Protein AF-A0A7Y5IZ06-F1 (afdb_monomer_lite)

Structure (mmCIF, N/CA/C/O backbone):
data_AF-A0A7Y5IZ06-F1
#
_entry.id   AF-A0A7Y5IZ06-F1
#
loop_
_atom_site.group_PDB
_atom_site.id
_atom_site.type_symbol
_atom_site.label_atom_id
_atom_site.label_alt_id
_atom_site.label_comp_id
_atom_site.label_asym_id
_atom_site.label_entity_id
_atom_site.label_seq_id
_atom_site.pdbx_PDB_ins_code
_atom_site.Cartn_x
_atom_site.Cartn_y
_atom_site.Cartn_z
_atom_site.occupancy
_atom_site.B_iso_or_equiv
_atom_site.auth_seq_id
_atom_site.auth_comp_id
_atom_site.auth_asym_id
_atom_site.auth_atom_id
_atom_site.pdbx_PDB_model_num
ATOM 1 N N . VAL A 1 1 ? 5.228 -13.153 7.256 1.00 75.62 1 VAL A N 1
ATOM 2 C CA . VAL A 1 1 ? 4.780 -11.773 7.585 1.00 75.62 1 VAL A CA 1
ATOM 3 C C . VAL A 1 1 ? 3.578 -11.350 6.745 1.00 75.62 1 VAL A C 1
ATOM 5 O O . VAL A 1 1 ? 2.551 -11.045 7.334 1.00 75.62 1 VAL A O 1
ATOM 8 N N . PHE A 1 2 ? 3.650 -11.415 5.409 1.00 82.62 2 PHE A N 1
ATOM 9 C CA . PHE A 1 2 ? 2.557 -11.025 4.501 1.00 82.62 2 PHE A CA 1
ATOM 10 C C . PHE A 1 2 ? 1.191 -11.659 4.829 1.00 82.62 2 PHE A C 1
ATOM 12 O O . PHE A 1 2 ? 0.254 -10.943 5.168 1.00 82.62 2 PHE A O 1
ATOM 19 N N . ALA A 1 3 ? 1.093 -12.996 4.822 1.00 85.12 3 ALA A N 1
ATOM 20 C CA . ALA A 1 3 ? -0.160 -13.710 5.103 1.00 85.12 3 ALA A CA 1
ATOM 21 C C . ALA A 1 3 ? -0.737 -13.369 6.490 1.00 85.12 3 ALA A C 1
ATOM 23 O O . ALA A 1 3 ? -1.940 -13.183 6.654 1.00 85.12 3 ALA A O 1
ATOM 24 N N . TRP A 1 4 ? 0.133 -13.217 7.490 1.00 86.75 4 TRP A N 1
ATOM 25 C CA . TRP A 1 4 ? -0.274 -12.810 8.834 1.00 86.75 4 TRP A CA 1
ATOM 26 C C . TRP A 1 4 ? -0.818 -11.374 8.862 1.00 86.75 4 TRP A C 1
ATOM 28 O O . TRP A 1 4 ? -1.851 -11.125 9.480 1.00 86.75 4 TRP A O 1
ATOM 38 N N . GLY A 1 5 ? -0.170 -10.437 8.164 1.00 83.94 5 GLY A N 1
ATOM 39 C CA . GLY A 1 5 ? -0.655 -9.063 8.029 1.00 83.94 5 GLY A CA 1
ATOM 40 C C . GLY A 1 5 ? -2.008 -9.009 7.316 1.00 83.94 5 GLY A C 1
ATOM 41 O O . GLY A 1 5 ? -2.942 -8.382 7.813 1.00 83.94 5 GLY A O 1
ATOM 42 N N . LEU A 1 6 ? -2.156 -9.755 6.218 1.00 87.75 6 LEU A N 1
ATOM 43 C CA . LEU A 1 6 ? -3.417 -9.871 5.486 1.00 87.75 6 LEU A CA 1
ATOM 44 C C . LEU A 1 6 ? -4.534 -10.445 6.373 1.00 87.75 6 LEU A C 1
ATOM 46 O O . LEU A 1 6 ? -5.637 -9.905 6.389 1.00 87.75 6 LEU A O 1
ATOM 50 N N . PHE A 1 7 ? -4.230 -11.459 7.192 1.00 91.94 7 PHE A N 1
ATOM 51 C CA . PHE A 1 7 ? -5.175 -12.043 8.155 1.00 91.94 7 PHE A CA 1
ATOM 52 C C . PHE A 1 7 ? -5.665 -11.035 9.200 1.00 91.94 7 PHE A C 1
ATOM 54 O O . PHE A 1 7 ? -6.816 -11.070 9.638 1.00 91.94 7 PHE A O 1
ATOM 61 N N . ARG A 1 8 ? -4.782 -10.127 9.629 1.00 92.62 8 ARG A N 1
ATOM 62 C CA . ARG A 1 8 ? -5.118 -9.053 10.575 1.00 92.62 8 ARG A CA 1
ATOM 63 C C . ARG A 1 8 ? -5.987 -7.974 9.933 1.00 92.62 8 ARG A C 1
ATOM 65 O O . ARG A 1 8 ? -6.846 -7.407 10.613 1.00 92.62 8 ARG A O 1
ATOM 72 N N . ILE A 1 9 ? -5.819 -7.735 8.636 1.00 92.38 9 ILE A N 1
ATOM 73 C CA . ILE A 1 9 ? -6.684 -6.840 7.864 1.00 92.38 9 ILE A CA 1
ATOM 74 C C . ILE A 1 9 ? -8.071 -7.465 7.681 1.00 92.38 9 ILE A C 1
ATOM 76 O O . ILE A 1 9 ? -9.071 -6.836 8.032 1.00 92.38 9 ILE A O 1
ATOM 80 N N . THR A 1 10 ? -8.143 -8.708 7.200 1.00 92.44 10 THR A N 1
ATOM 81 C CA . THR A 1 10 ? -9.402 -9.378 6.855 1.00 92.44 10 THR A CA 1
ATOM 82 C C . THR A 1 10 ? -9.349 -10.889 7.067 1.00 92.44 10 THR A C 1
ATOM 84 O O . THR A 1 10 ? -8.348 -11.551 6.789 1.00 92.44 10 THR A O 1
ATOM 87 N N . ARG A 1 11 ? -10.480 -11.444 7.516 1.00 92.81 11 ARG A N 1
ATOM 88 C CA . ARG A 1 11 ? -10.719 -12.895 7.602 1.00 92.81 11 ARG A CA 1
ATOM 89 C C . ARG A 1 11 ? -11.588 -13.429 6.463 1.00 92.81 11 ARG A C 1
ATOM 91 O O . ARG A 1 11 ? -11.867 -14.620 6.432 1.00 92.81 11 ARG A O 1
ATOM 98 N N . SER A 1 12 ? -12.045 -12.563 5.557 1.00 93.38 12 SER A N 1
ATOM 99 C CA . SER A 1 12 ? -12.940 -12.977 4.478 1.00 93.38 12 SER A CA 1
ATOM 100 C C . SER A 1 12 ? -12.184 -13.830 3.451 1.00 93.38 12 SER A C 1
ATOM 102 O O . SER A 1 12 ? -11.238 -13.319 2.841 1.00 93.38 12 SER A O 1
ATOM 104 N N . PRO A 1 13 ? -12.603 -15.087 3.203 1.00 91.50 13 PRO A N 1
ATOM 105 C CA . PRO A 1 13 ? -11.953 -15.952 2.221 1.00 91.50 13 PRO A CA 1
ATOM 106 C C . PRO A 1 13 ? -12.032 -15.372 0.805 1.00 91.50 13 PRO A C 1
ATOM 108 O O . PRO A 1 13 ? -11.147 -15.624 -0.004 1.00 91.50 13 PRO A O 1
ATOM 111 N N . TRP A 1 14 ? -13.034 -14.534 0.519 1.00 90.12 14 TRP A N 1
ATOM 112 C CA . TRP A 1 14 ? -13.147 -13.832 -0.757 1.00 90.12 14 TRP A CA 1
ATOM 113 C C . TRP A 1 14 ? -11.998 -12.851 -0.97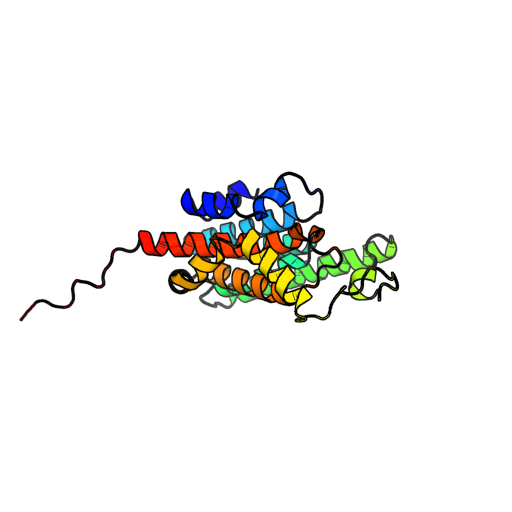9 1.00 90.12 14 TRP A C 1
ATOM 115 O O . TRP A 1 14 ? -11.351 -12.877 -2.021 1.00 90.12 14 TRP A O 1
ATOM 125 N N . VAL A 1 15 ? -11.703 -12.010 0.017 1.00 91.31 15 VAL A N 1
ATOM 126 C CA . VAL A 1 15 ? -10.613 -11.027 -0.100 1.00 91.31 15 VAL A CA 1
ATOM 127 C C . VAL A 1 15 ? -9.272 -11.736 -0.221 1.00 91.31 15 VAL A C 1
ATOM 129 O O . VAL A 1 15 ? -8.424 -11.327 -1.006 1.00 91.31 15 VAL A O 1
ATOM 132 N N . TRP A 1 16 ? -9.107 -12.841 0.505 1.00 90.56 16 TRP A N 1
ATOM 133 C CA . TRP A 1 16 ? -7.954 -13.716 0.340 1.00 90.56 16 TRP A CA 1
ATOM 134 C C . TRP A 1 16 ? -7.864 -14.283 -1.072 1.00 90.56 16 TRP A C 1
ATOM 136 O O . TRP A 1 16 ? -6.807 -14.169 -1.676 1.00 90.56 16 TRP A O 1
ATOM 146 N N . GLY A 1 17 ? -8.952 -14.821 -1.623 1.00 88.81 17 GLY A N 1
ATOM 147 C CA . GLY A 1 17 ? -9.000 -15.312 -2.999 1.00 88.81 17 GLY A CA 1
ATOM 148 C C . GLY A 1 17 ? -8.595 -14.238 -4.008 1.00 88.81 17 GLY A C 1
ATOM 149 O O . GLY A 1 17 ? -7.696 -14.465 -4.806 1.00 88.81 17 GLY A O 1
ATOM 150 N N . VAL A 1 18 ? -9.173 -13.039 -3.919 1.00 88.94 18 VAL A N 1
ATOM 151 C CA . VAL A 1 18 ? -8.853 -11.911 -4.812 1.00 88.94 18 VAL A CA 1
ATOM 152 C C . VAL A 1 18 ? -7.380 -11.488 -4.696 1.00 88.94 18 VAL A C 1
ATOM 154 O O . VAL A 1 18 ? -6.721 -11.268 -5.709 1.00 88.94 18 VAL A O 1
ATOM 157 N N . CYS A 1 19 ? -6.821 -11.443 -3.483 1.00 86.12 19 CYS A N 1
ATOM 158 C CA . CYS A 1 19 ? -5.404 -11.134 -3.274 1.00 86.12 19 CYS A CA 1
ATOM 159 C C . CYS A 1 19 ? -4.464 -12.263 -3.731 1.00 86.12 19 CYS A C 1
ATOM 161 O O . CYS A 1 19 ? -3.416 -11.971 -4.298 1.00 86.12 19 CYS A O 1
ATOM 163 N N . LEU A 1 20 ? -4.811 -13.533 -3.503 1.00 81.69 20 LEU A N 1
ATOM 164 C CA . LEU A 1 20 ? -4.014 -14.701 -3.906 1.00 81.69 20 LEU A CA 1
ATOM 165 C C . LEU A 1 20 ? -4.020 -14.914 -5.422 1.00 81.69 20 LEU A C 1
ATOM 167 O O . LEU A 1 20 ? -3.007 -15.323 -5.981 1.00 81.69 20 LEU A O 1
ATOM 171 N N . LEU A 1 21 ? -5.147 -14.626 -6.079 1.00 79.25 21 LEU A N 1
ATOM 172 C CA . LEU A 1 21 ? -5.268 -14.654 -7.536 1.00 79.25 21 LEU A CA 1
ATOM 173 C C . LEU A 1 21 ? -4.569 -13.464 -8.194 1.00 79.25 21 LEU A C 1
ATOM 175 O O . LEU A 1 21 ? -4.233 -13.526 -9.376 1.00 79.25 21 LEU A O 1
ATOM 179 N N . SER A 1 22 ? -4.313 -12.390 -7.443 1.00 75.50 22 SER A N 1
ATOM 180 C CA . SER A 1 22 ? -3.427 -11.339 -7.921 1.00 75.50 22 SER A CA 1
ATOM 181 C C . SER A 1 22 ? -2.003 -11.885 -8.023 1.00 75.50 22 SER A C 1
ATOM 183 O O . SER A 1 22 ? -1.485 -12.534 -7.110 1.00 75.50 22 SER A O 1
ATOM 185 N N . LYS A 1 23 ? -1.309 -11.556 -9.113 1.00 73.62 23 LYS A N 1
ATOM 186 C CA . LYS A 1 23 ? 0.110 -11.910 -9.281 1.00 73.62 23 LYS A CA 1
ATOM 187 C C . LYS A 1 23 ? 1.020 -11.293 -8.216 1.00 73.62 23 LYS A C 1
ATOM 189 O O . LYS A 1 23 ? 2.178 -11.681 -8.119 1.00 73.62 23 LYS A O 1
ATOM 194 N N . GLY A 1 24 ? 0.479 -10.417 -7.362 1.00 68.81 24 GLY A N 1
ATOM 195 C CA . GLY A 1 24 ? 1.122 -9.922 -6.150 1.00 68.81 24 GLY A CA 1
ATOM 196 C C . GLY A 1 24 ? 1.684 -11.017 -5.247 1.00 68.81 24 GLY A C 1
ATOM 197 O O . GLY A 1 24 ? 2.713 -10.816 -4.611 1.00 68.81 24 GLY A O 1
ATOM 198 N N . VAL A 1 25 ? 1.065 -12.200 -5.227 1.00 70.69 25 VAL A N 1
ATOM 199 C CA . VAL A 1 25 ? 1.553 -13.319 -4.410 1.00 70.69 25 VAL A CA 1
ATOM 200 C C . VAL A 1 25 ? 2.712 -14.072 -5.062 1.00 70.69 25 VAL A C 1
ATOM 202 O O . VAL A 1 25 ? 3.529 -14.657 -4.354 1.00 70.69 25 VAL A O 1
ATOM 205 N N . LEU A 1 26 ? 2.866 -13.986 -6.387 1.00 71.81 26 LEU A N 1
ATOM 206 C CA . LEU A 1 26 ? 3.986 -14.606 -7.103 1.00 71.81 26 LEU A CA 1
ATOM 207 C C . LEU A 1 26 ? 5.335 -13.968 -6.743 1.00 71.81 26 LEU A C 1
ATOM 209 O O . LEU A 1 26 ? 6.355 -14.656 -6.787 1.00 71.81 26 LEU A O 1
ATOM 213 N N . VAL A 1 27 ? 5.334 -12.710 -6.282 1.00 70.50 27 VAL A N 1
ATOM 214 C CA . VAL A 1 27 ? 6.519 -12.032 -5.720 1.00 70.50 27 VAL A CA 1
ATOM 215 C C . VAL A 1 27 ? 7.112 -12.819 -4.540 1.00 70.50 27 VAL A C 1
ATOM 217 O O . VAL A 1 27 ? 8.307 -12.747 -4.286 1.00 70.50 27 VAL A O 1
ATOM 220 N N . PHE A 1 28 ? 6.313 -13.639 -3.844 1.00 70.69 28 PHE A N 1
ATOM 221 C CA . PHE A 1 28 ? 6.780 -14.473 -2.731 1.00 70.69 28 PHE A CA 1
ATOM 222 C C . PHE A 1 28 ? 7.224 -15.890 -3.134 1.00 70.69 28 PHE A C 1
ATOM 224 O O . PHE A 1 28 ? 7.680 -16.631 -2.266 1.00 70.69 28 PHE A O 1
ATOM 231 N N . VAL A 1 29 ? 7.069 -16.297 -4.402 1.00 69.00 29 VAL A N 1
ATOM 232 C CA . VAL A 1 29 ? 7.241 -17.702 -4.835 1.00 69.00 29 VAL A CA 1
ATOM 233 C C . VAL A 1 29 ? 8.428 -17.911 -5.784 1.00 69.00 29 VAL A C 1
ATOM 235 O O . VAL A 1 29 ? 8.866 -19.047 -5.945 1.00 69.00 29 VAL A O 1
ATOM 238 N N . GLY A 1 30 ? 9.011 -16.869 -6.385 1.00 52.81 30 GLY A N 1
ATOM 239 C CA . GLY A 1 30 ? 10.080 -17.114 -7.367 1.00 52.81 30 GLY A CA 1
ATOM 240 C C . GLY A 1 30 ? 10.881 -15.925 -7.886 1.00 52.81 30 GLY A C 1
ATOM 241 O O . GLY A 1 30 ? 11.656 -16.108 -8.820 1.00 52.81 30 GLY A O 1
ATOM 242 N N . HIS A 1 31 ? 10.738 -14.729 -7.315 1.00 55.09 31 HIS A N 1
ATOM 243 C CA . HIS A 1 31 ? 11.628 -13.607 -7.618 1.00 55.09 31 HIS A CA 1
ATOM 244 C C . HIS A 1 31 ? 12.369 -13.192 -6.350 1.00 55.09 31 HIS A C 1
ATOM 246 O O . HIS A 1 31 ? 11.767 -12.740 -5.382 1.00 55.09 31 HIS A O 1
ATOM 252 N N . VAL A 1 32 ? 13.690 -13.388 -6.357 1.00 51.12 32 VAL A N 1
ATOM 253 C CA . VAL A 1 32 ? 14.623 -12.998 -5.283 1.00 51.12 32 VAL A CA 1
ATOM 254 C C . VAL A 1 32 ? 15.022 -11.527 -5.458 1.00 51.12 32 VAL A C 1
ATOM 256 O O . VAL A 1 32 ? 16.147 -11.131 -5.177 1.00 51.12 32 VAL A O 1
ATOM 259 N N . GLU A 1 33 ? 14.109 -10.697 -5.957 1.00 55.88 33 GLU A N 1
ATOM 260 C CA . GLU A 1 33 ? 14.278 -9.254 -5.883 1.00 55.88 33 GLU A CA 1
ATOM 261 C C . GLU A 1 33 ? 13.724 -8.774 -4.542 1.00 55.88 33 GLU A C 1
ATOM 263 O O . GLU A 1 33 ? 12.792 -9.350 -3.975 1.00 55.88 33 GLU A O 1
ATOM 268 N N . ASN A 1 34 ? 14.343 -7.737 -3.987 1.00 64.75 34 ASN A N 1
ATOM 269 C CA . ASN A 1 34 ? 14.190 -7.272 -2.605 1.00 64.75 34 ASN A CA 1
ATOM 270 C C . ASN A 1 34 ? 12.778 -6.735 -2.255 1.00 64.75 34 ASN A C 1
ATOM 272 O O . ASN A 1 34 ? 12.602 -6.051 -1.250 1.00 64.75 34 ASN A O 1
ATOM 276 N N . TYR A 1 35 ? 11.762 -7.034 -3.066 1.00 73.44 35 TYR A N 1
ATOM 277 C CA . TYR A 1 35 ? 10.405 -6.505 -2.997 1.00 73.44 35 TYR A CA 1
ATOM 278 C C . TYR A 1 35 ? 9.480 -7.268 -2.050 1.00 73.44 35 TYR A C 1
ATOM 280 O O . TYR A 1 35 ? 8.569 -6.668 -1.483 1.00 73.44 35 TYR A O 1
ATOM 288 N N . ALA A 1 36 ? 9.718 -8.555 -1.783 1.00 81.31 36 ALA A N 1
ATOM 289 C CA . ALA A 1 36 ? 8.859 -9.324 -0.876 1.00 81.31 36 ALA A CA 1
ATOM 290 C C . ALA A 1 36 ? 8.725 -8.658 0.515 1.00 81.31 36 ALA A C 1
ATOM 292 O O . ALA A 1 36 ? 7.637 -8.622 1.104 1.00 81.31 36 ALA A O 1
ATOM 293 N N . TRP A 1 37 ? 9.815 -8.074 1.026 1.00 83.88 37 TRP A N 1
ATOM 294 C CA . TRP A 1 37 ? 9.836 -7.373 2.312 1.00 83.88 37 TRP A CA 1
ATOM 295 C C . TRP A 1 37 ? 9.008 -6.077 2.303 1.00 83.88 37 TRP A C 1
ATOM 297 O O . TRP A 1 37 ? 8.093 -5.986 3.125 1.00 83.88 37 TRP A O 1
ATOM 307 N N . PRO A 1 38 ? 9.220 -5.117 1.377 1.00 87.69 38 PRO A N 1
ATOM 308 C CA . PRO A 1 38 ? 8.364 -3.941 1.210 1.00 87.69 38 PRO A CA 1
ATOM 309 C C . PRO A 1 38 ? 6.868 -4.251 1.180 1.00 87.69 38 PRO A C 1
ATOM 311 O O . PRO A 1 38 ? 6.082 -3.566 1.837 1.00 87.69 38 PRO A O 1
ATOM 314 N N . TYR A 1 39 ? 6.460 -5.305 0.472 1.00 88.62 39 TYR A N 1
ATOM 315 C CA . TYR A 1 39 ? 5.053 -5.697 0.351 1.00 88.62 39 TYR A CA 1
ATOM 316 C C . TYR A 1 39 ? 4.513 -6.199 1.689 1.00 88.62 39 TYR A C 1
ATOM 318 O O . TYR A 1 39 ? 3.481 -5.731 2.178 1.00 88.62 39 TYR A O 1
ATOM 326 N N . ALA A 1 40 ? 5.234 -7.128 2.321 1.00 89.56 40 ALA A N 1
ATOM 327 C CA . ALA A 1 40 ? 4.847 -7.686 3.608 1.00 89.56 40 ALA A CA 1
ATOM 328 C C . ALA A 1 40 ? 4.769 -6.616 4.706 1.00 89.56 40 ALA A C 1
ATOM 330 O O . ALA A 1 40 ? 3.819 -6.612 5.493 1.00 89.56 40 ALA A O 1
ATOM 331 N N . LEU A 1 41 ? 5.747 -5.710 4.751 1.00 92.81 41 LEU A N 1
ATOM 332 C CA . LEU A 1 41 ? 5.798 -4.645 5.741 1.00 92.81 41 LEU A CA 1
ATOM 333 C C . LEU A 1 41 ? 4.717 -3.585 5.502 1.00 92.81 41 LEU A C 1
ATOM 335 O O . LEU A 1 41 ? 4.093 -3.138 6.458 1.00 92.81 41 LEU A O 1
ATOM 339 N N . SER A 1 42 ? 4.402 -3.254 4.248 1.00 94.00 42 SER A N 1
ATOM 340 C CA . SER A 1 42 ? 3.332 -2.298 3.931 1.00 94.00 42 SER A CA 1
ATOM 341 C C . SER A 1 42 ? 1.952 -2.799 4.351 1.00 94.00 42 SER A C 1
ATOM 343 O O . SER A 1 42 ? 1.164 -2.057 4.937 1.00 94.00 42 SER A O 1
ATOM 345 N N . ILE A 1 43 ? 1.670 -4.086 4.132 1.00 94.38 43 ILE A N 1
ATOM 346 C CA . ILE A 1 43 ? 0.457 -4.725 4.659 1.00 94.38 43 ILE A CA 1
ATOM 347 C C . ILE A 1 43 ? 0.457 -4.724 6.188 1.00 94.38 43 ILE A C 1
ATOM 349 O O . ILE A 1 43 ? -0.583 -4.503 6.811 1.00 94.38 43 ILE A O 1
ATOM 353 N N . TRP A 1 44 ? 1.618 -4.916 6.816 1.00 95.44 44 TRP A N 1
ATOM 354 C CA . TRP A 1 44 ? 1.730 -4.832 8.266 1.00 95.44 44 TRP A CA 1
ATOM 355 C C . TRP A 1 44 ? 1.487 -3.403 8.785 1.00 95.44 44 TRP A C 1
ATOM 357 O O . TRP A 1 44 ? 0.775 -3.252 9.777 1.00 95.44 44 TRP A O 1
ATOM 367 N N . CYS A 1 45 ? 1.938 -2.354 8.092 1.00 96.56 45 CYS A N 1
ATOM 368 C CA . CYS A 1 45 ? 1.596 -0.968 8.427 1.00 96.56 45 CYS A CA 1
ATOM 369 C C . CYS A 1 45 ? 0.077 -0.761 8.483 1.00 96.56 45 CYS A C 1
ATOM 371 O O . CYS A 1 45 ? -0.427 -0.222 9.466 1.00 96.56 45 CYS A O 1
ATOM 373 N N . PHE A 1 46 ? -0.673 -1.257 7.493 1.00 97.00 46 PHE A N 1
ATOM 374 C CA . PHE A 1 46 ? -2.139 -1.168 7.495 1.00 97.00 46 PHE A CA 1
ATOM 375 C C . PHE A 1 46 ? -2.801 -2.024 8.579 1.00 97.00 46 PHE A C 1
ATOM 377 O O . PHE A 1 46 ? -3.753 -1.575 9.218 1.00 97.00 46 PHE A O 1
ATOM 384 N N . ALA A 1 47 ? -2.289 -3.229 8.837 1.00 96.81 47 ALA A N 1
ATOM 385 C CA . ALA A 1 47 ? -2.772 -4.070 9.931 1.00 96.81 47 ALA A CA 1
ATOM 386 C C . ALA A 1 47 ? -2.569 -3.403 11.303 1.00 96.81 47 ALA A C 1
ATOM 388 O O . ALA A 1 47 ? -3.439 -3.481 12.172 1.00 96.81 47 ALA A O 1
ATOM 389 N N . LEU A 1 48 ? -1.427 -2.739 11.496 1.00 96.38 48 LEU A N 1
ATOM 390 C CA . LEU A 1 48 ? -1.106 -2.021 12.722 1.00 96.38 48 LEU A CA 1
ATOM 391 C C . LEU A 1 48 ? -1.918 -0.730 12.841 1.00 96.38 48 LEU A C 1
ATOM 393 O O . LEU A 1 48 ? -2.424 -0.454 13.922 1.00 96.38 48 LEU A O 1
ATOM 397 N N . LEU A 1 49 ? -2.118 0.001 11.739 1.00 96.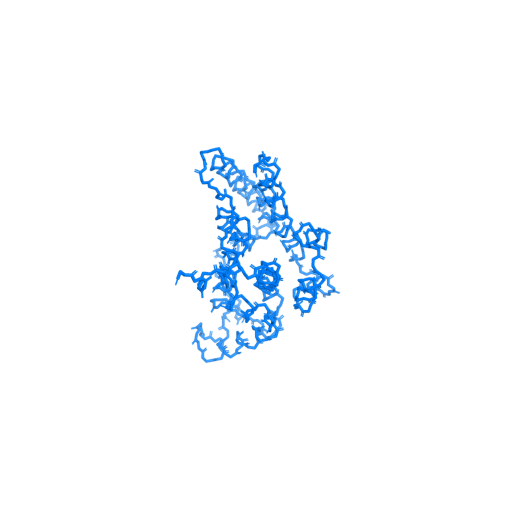06 49 LEU A N 1
ATOM 398 C CA . LEU A 1 49 ? -2.993 1.173 11.685 1.00 96.06 49 LEU A CA 1
ATOM 399 C C . LEU A 1 49 ? -4.418 0.807 12.094 1.00 96.06 49 LEU A C 1
ATOM 401 O O . LEU A 1 49 ? -4.969 1.430 12.997 1.00 96.06 49 LEU A O 1
ATOM 405 N N . LYS A 1 50 ? -4.987 -0.239 11.483 1.00 96.06 50 LYS A N 1
ATOM 406 C CA . LYS A 1 50 ? -6.300 -0.778 11.851 1.00 96.06 50 LYS A CA 1
ATOM 407 C C . LYS A 1 50 ? -6.373 -1.047 13.351 1.00 96.06 50 LYS A C 1
ATOM 409 O O . LYS A 1 50 ? -7.236 -0.499 14.027 1.00 96.06 50 LYS A O 1
ATOM 414 N N . LYS A 1 51 ? -5.433 -1.843 13.868 1.00 95.50 51 LYS A N 1
ATOM 415 C CA . LYS A 1 51 ? -5.401 -2.226 15.281 1.00 95.50 51 LYS A CA 1
ATOM 416 C C . LYS A 1 51 ? -5.291 -1.010 16.202 1.00 95.50 51 LYS A C 1
ATOM 418 O O . LYS A 1 51 ? -5.997 -0.935 17.199 1.00 95.50 51 LYS A O 1
ATOM 423 N N . SER A 1 52 ? -4.407 -0.065 15.889 1.00 95.00 52 SER A N 1
ATOM 424 C CA . SER A 1 52 ? -4.222 1.126 16.714 1.00 95.00 52 SER A CA 1
ATOM 425 C C . SER A 1 52 ? -5.459 2.016 16.728 1.00 95.00 52 SER A C 1
ATOM 427 O O . SER A 1 52 ? -5.791 2.542 17.784 1.00 95.00 52 SER A O 1
ATOM 429 N N . LEU A 1 53 ? -6.162 2.154 15.602 1.00 93.12 53 LEU A N 1
ATOM 430 C CA . LEU A 1 53 ? -7.403 2.925 15.542 1.00 93.12 53 LEU A CA 1
ATOM 431 C C . LEU A 1 53 ? -8.556 2.227 16.275 1.00 93.12 53 LEU A C 1
ATOM 433 O O . LEU A 1 53 ? -9.269 2.884 17.025 1.00 93.12 53 LEU A O 1
ATOM 437 N N . GLU A 1 54 ? -8.716 0.911 16.104 1.00 93.25 54 GLU A N 1
ATOM 438 C CA . GLU A 1 54 ? -9.763 0.122 16.775 1.00 93.25 54 GLU A CA 1
ATOM 439 C C . GLU A 1 54 ? -9.566 0.072 18.299 1.00 93.25 54 GLU A C 1
ATOM 441 O O . GLU A 1 54 ? -10.534 0.088 19.053 1.00 93.25 54 GLU A O 1
ATOM 446 N N . GLU A 1 55 ? -8.314 0.039 18.762 1.00 94.38 55 GLU A N 1
ATOM 447 C CA . GLU A 1 55 ? -7.973 -0.088 20.183 1.00 94.38 55 GLU A 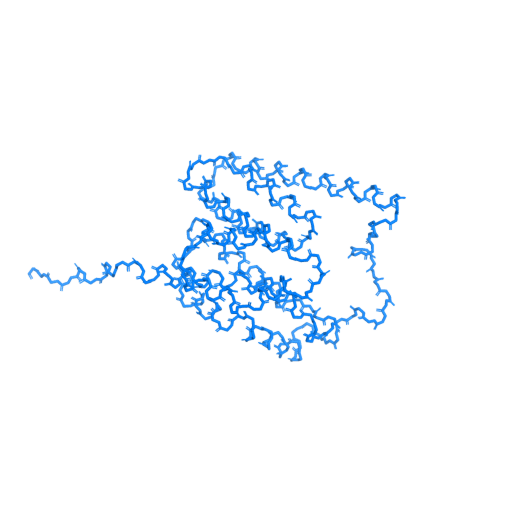CA 1
ATOM 448 C C . GLU A 1 55 ? -7.564 1.246 20.840 1.00 94.38 55 GLU A C 1
ATOM 450 O O . GLU A 1 55 ? -7.141 1.256 21.996 1.00 94.38 55 GLU A O 1
ATOM 455 N N . GLY A 1 56 ? -7.628 2.371 20.118 1.00 91.00 56 GLY A N 1
ATOM 456 C CA . GLY A 1 56 ? -7.231 3.689 20.631 1.00 91.00 56 GLY A CA 1
ATOM 457 C C . GLY A 1 56 ? -5.755 3.792 21.052 1.00 91.00 56 GLY A C 1
ATOM 458 O O . GLY A 1 56 ? -5.417 4.546 21.966 1.00 91.00 56 GLY A O 1
ATOM 459 N N . ARG A 1 57 ? -4.861 3.021 20.422 1.00 91.50 57 ARG A N 1
ATOM 460 C CA . ARG A 1 57 ? -3.419 3.006 20.728 1.00 91.50 57 ARG A CA 1
ATOM 461 C C . ARG A 1 57 ? -2.664 4.125 19.997 1.00 91.50 57 ARG A C 1
ATOM 463 O O . ARG A 1 57 ? -3.131 4.617 18.970 1.00 91.50 57 ARG A O 1
ATOM 470 N N . PRO A 1 58 ? -1.451 4.488 20.463 1.00 91.50 58 PRO A N 1
ATOM 471 C CA . PRO A 1 58 ? -0.569 5.397 19.733 1.00 91.50 58 PRO A CA 1
ATOM 472 C C . PRO A 1 58 ? -0.284 4.922 18.300 1.00 91.50 58 PRO A C 1
ATOM 474 O O . PRO A 1 58 ? -0.207 3.715 18.038 1.00 91.50 58 PRO A O 1
ATOM 477 N N . LEU A 1 59 ? -0.084 5.875 17.385 1.00 94.00 59 LEU A N 1
ATOM 478 C CA . LEU A 1 59 ? 0.238 5.599 15.982 1.00 94.00 59 LEU A CA 1
ATOM 479 C C . LEU A 1 59 ? 1.747 5.570 15.725 1.00 94.00 59 LEU A C 1
ATOM 481 O O . LEU A 1 59 ? 2.163 5.064 14.688 1.00 94.00 59 LEU A O 1
ATOM 485 N N . LEU A 1 60 ? 2.572 6.007 16.681 1.00 92.88 60 LEU A N 1
ATOM 486 C CA . LEU A 1 60 ? 4.033 5.930 16.603 1.00 92.88 60 LEU A CA 1
ATOM 487 C C . LEU A 1 60 ? 4.562 4.574 16.081 1.00 92.88 60 LEU A C 1
ATOM 489 O O . LEU A 1 60 ? 5.395 4.599 15.179 1.00 92.88 60 LEU A O 1
ATOM 493 N N . PRO A 1 61 ? 4.071 3.396 16.526 1.00 94.69 61 PRO A N 1
ATOM 494 C CA . PRO A 1 61 ? 4.513 2.117 15.963 1.00 94.69 61 PRO A CA 1
ATOM 495 C C . PRO A 1 61 ? 4.214 1.947 14.464 1.00 94.69 61 PRO A C 1
ATOM 497 O O . PRO A 1 61 ? 5.004 1.327 13.758 1.00 94.69 61 PRO A O 1
ATOM 500 N N . VAL A 1 62 ? 3.102 2.505 13.968 1.00 95.25 62 VAL A N 1
ATOM 501 C CA . VAL A 1 62 ? 2.749 2.511 12.535 1.00 95.25 62 VAL A CA 1
ATOM 502 C C . VAL A 1 62 ? 3.774 3.327 11.759 1.00 95.25 62 VAL A C 1
ATOM 504 O O . VAL A 1 62 ? 4.293 2.861 10.749 1.00 95.25 62 VAL A O 1
ATOM 507 N N . TRP A 1 63 ? 4.099 4.521 12.256 1.00 95.19 63 TRP A N 1
ATOM 508 C CA . TRP A 1 63 ? 5.026 5.430 11.590 1.00 95.19 63 TRP A CA 1
ATOM 509 C C . TRP A 1 63 ? 6.464 4.918 11.609 1.00 95.19 63 TRP A C 1
ATOM 511 O O . TRP A 1 63 ? 7.142 4.976 10.588 1.00 95.19 63 TRP A O 1
ATOM 521 N N . LEU A 1 64 ? 6.915 4.354 12.733 1.00 93.19 64 LEU A N 1
ATOM 522 C CA . LEU A 1 64 ? 8.233 3.725 12.828 1.00 93.19 64 LEU A CA 1
ATOM 523 C C . LEU A 1 64 ? 8.346 2.531 11.879 1.00 93.19 64 LEU A C 1
ATOM 525 O O . LEU A 1 64 ? 9.354 2.400 11.190 1.00 93.19 64 LEU A O 1
ATOM 529 N N . LEU A 1 65 ? 7.308 1.690 11.793 1.00 94.62 65 LEU A N 1
ATOM 530 C CA . LEU A 1 65 ? 7.296 0.577 10.849 1.00 94.62 65 LEU A CA 1
ATOM 531 C C . LEU A 1 65 ? 7.321 1.077 9.400 1.00 94.62 65 LEU A C 1
ATOM 533 O O . LEU A 1 65 ? 8.101 0.557 8.610 1.00 94.62 65 LEU A O 1
ATOM 537 N N . ALA A 1 66 ? 6.533 2.098 9.051 1.00 94.06 66 ALA A N 1
ATOM 538 C CA . ALA A 1 66 ? 6.548 2.700 7.716 1.00 94.06 66 ALA A CA 1
ATOM 539 C C . ALA A 1 66 ? 7.921 3.301 7.368 1.00 94.06 66 ALA A C 1
ATOM 541 O O . ALA A 1 66 ? 8.412 3.113 6.254 1.00 94.06 66 ALA A O 1
ATOM 542 N N . GLY A 1 67 ? 8.569 3.950 8.337 1.00 90.44 67 GLY A N 1
ATOM 543 C CA . GLY A 1 67 ? 9.933 4.457 8.227 1.00 90.44 67 GLY A CA 1
ATOM 544 C C . GLY A 1 67 ? 10.947 3.356 7.953 1.00 90.44 67 GLY A C 1
ATOM 545 O O . GLY A 1 67 ? 11.600 3.363 6.914 1.00 90.44 67 GLY A O 1
ATOM 546 N N . VAL A 1 68 ? 10.998 2.340 8.819 1.00 89.62 68 VAL A N 1
ATOM 547 C CA . VAL A 1 68 ? 11.867 1.164 8.644 1.00 89.62 68 VAL A CA 1
ATOM 548 C C . VAL A 1 68 ? 11.617 0.486 7.298 1.00 89.62 68 VAL A C 1
ATOM 550 O O . VAL A 1 68 ? 12.559 0.139 6.599 1.00 89.62 68 VAL A O 1
ATOM 553 N N . SER A 1 69 ? 10.357 0.349 6.891 1.00 90.12 69 SER A N 1
ATOM 554 C CA . SER A 1 69 ? 9.982 -0.241 5.600 1.00 90.12 69 SER A CA 1
ATOM 555 C C . SER A 1 69 ? 10.502 0.571 4.413 1.00 90.12 69 SER A C 1
ATOM 557 O O . SER A 1 69 ? 10.942 -0.004 3.422 1.00 90.12 69 SER A O 1
ATOM 559 N N . THR A 1 70 ? 10.498 1.900 4.530 1.00 88.00 70 THR A N 1
ATOM 560 C CA . THR A 1 70 ? 11.033 2.814 3.511 1.00 88.00 70 THR A CA 1
ATOM 561 C C . THR A 1 70 ? 12.544 2.652 3.340 1.00 88.00 70 THR A C 1
ATOM 563 O O . THR A 1 70 ? 13.042 2.787 2.226 1.00 88.00 70 THR A O 1
ATOM 566 N N . LEU A 1 71 ? 13.264 2.273 4.402 1.00 83.69 71 LEU A N 1
ATOM 567 C CA . LEU A 1 71 ? 14.697 1.967 4.322 1.00 83.69 71 LEU A CA 1
ATOM 568 C C . LEU A 1 71 ? 14.994 0.696 3.510 1.00 83.69 71 LEU A C 1
ATOM 570 O O . LEU A 1 71 ? 16.081 0.583 2.953 1.00 83.69 71 LEU A O 1
ATOM 574 N N . PHE A 1 72 ? 14.049 -0.250 3.423 1.00 82.94 72 PHE A N 1
ATOM 575 C CA . PHE A 1 72 ? 14.200 -1.436 2.571 1.00 82.94 72 PHE A CA 1
ATOM 576 C C . PHE A 1 72 ? 13.944 -1.124 1.096 1.00 82.94 72 PHE A C 1
ATOM 578 O O . PHE A 1 72 ? 14.607 -1.698 0.235 1.00 82.94 72 PHE A O 1
ATOM 585 N N . HIS A 1 73 ? 12.976 -0.250 0.795 1.00 83.69 73 HIS A N 1
ATOM 586 C CA . HIS A 1 73 ? 12.698 0.166 -0.577 1.00 83.69 73 HIS A CA 1
ATOM 587 C C . HIS A 1 73 ? 11.923 1.497 -0.649 1.00 83.69 73 HIS A C 1
ATOM 589 O O . HIS A 1 73 ? 10.872 1.624 -0.009 1.00 83.69 73 HIS A O 1
ATOM 595 N N . PRO A 1 74 ? 12.338 2.462 -1.495 1.00 82.88 74 PRO A N 1
ATOM 596 C CA . PRO A 1 74 ? 11.693 3.774 -1.583 1.00 82.88 74 PRO A CA 1
ATOM 597 C C . PRO A 1 74 ? 10.249 3.728 -2.102 1.00 82.88 74 PRO A C 1
ATOM 599 O O . PRO A 1 74 ? 9.468 4.613 -1.763 1.00 82.88 74 PRO A O 1
ATOM 602 N N . MET A 1 75 ? 9.833 2.686 -2.840 1.00 84.38 75 MET A N 1
ATOM 603 C CA . MET A 1 75 ? 8.417 2.517 -3.239 1.00 84.38 75 MET A CA 1
ATOM 604 C C . MET A 1 75 ? 7.452 2.508 -2.047 1.00 84.38 75 MET A C 1
ATOM 606 O O . MET A 1 75 ? 6.282 2.855 -2.202 1.00 84.38 75 MET A O 1
ATOM 610 N N . VAL A 1 76 ? 7.917 2.159 -0.843 1.00 90.69 76 VAL A N 1
ATOM 611 C CA . VAL A 1 76 ? 7.079 2.220 0.359 1.00 90.69 76 VAL A CA 1
ATOM 612 C C . VAL A 1 76 ? 6.606 3.650 0.650 1.00 90.69 76 VAL A C 1
ATOM 614 O O . VAL A 1 76 ? 5.527 3.815 1.212 1.00 90.69 76 VAL A O 1
ATOM 617 N N . LEU A 1 77 ? 7.302 4.697 0.186 1.00 90.25 77 LEU A N 1
ATOM 618 C CA . LEU A 1 77 ? 6.829 6.088 0.281 1.00 90.25 77 LEU A CA 1
ATOM 619 C C . LEU A 1 77 ? 5.409 6.272 -0.274 1.00 90.25 77 LEU A C 1
ATOM 621 O O . LEU A 1 77 ? 4.645 7.092 0.228 1.00 90.25 77 LEU A O 1
ATOM 625 N N . MET A 1 78 ? 5.007 5.451 -1.242 1.00 93.75 78 MET A N 1
ATOM 626 C CA . MET A 1 78 ? 3.684 5.507 -1.858 1.00 93.75 78 MET A CA 1
ATOM 627 C C . MET A 1 78 ? 2.539 5.129 -0.909 1.00 93.75 78 MET A C 1
ATOM 629 O O . MET A 1 78 ? 1.391 5.497 -1.162 1.00 93.75 78 MET A O 1
ATOM 633 N N . ILE A 1 79 ? 2.812 4.421 0.196 1.00 95.75 79 ILE A N 1
ATOM 634 C CA . ILE A 1 79 ? 1.774 4.093 1.186 1.00 95.75 79 ILE A CA 1
ATOM 635 C C . ILE A 1 79 ? 1.554 5.227 2.188 1.00 95.75 79 ILE A C 1
ATOM 637 O O . ILE A 1 79 ? 0.486 5.296 2.794 1.00 95.75 79 ILE A O 1
ATOM 641 N N . TRP A 1 80 ? 2.531 6.123 2.367 1.00 95.00 80 TRP A N 1
ATOM 642 C CA . TRP A 1 80 ? 2.484 7.163 3.397 1.00 95.00 80 TRP A CA 1
ATOM 643 C C . TRP A 1 80 ? 1.257 8.067 3.280 1.00 95.00 80 TRP A C 1
ATOM 645 O O . TRP A 1 80 ? 0.572 8.232 4.292 1.00 95.00 80 TRP A O 1
ATOM 655 N N . PRO A 1 81 ? 0.889 8.601 2.097 1.00 94.56 81 PRO A N 1
ATOM 656 C CA . PRO A 1 81 ? -0.315 9.422 1.988 1.00 94.56 81 PRO A CA 1
ATOM 657 C C . PRO A 1 81 ? -1.587 8.655 2.369 1.00 94.56 81 PRO A C 1
ATOM 659 O O . PRO A 1 81 ? -2.500 9.230 2.960 1.00 94.56 81 PRO A O 1
ATOM 662 N N . GLY A 1 82 ? -1.629 7.346 2.102 1.00 96.31 82 GLY A N 1
ATOM 663 C CA . GLY A 1 82 ? -2.722 6.484 2.540 1.00 96.31 82 GLY A CA 1
ATOM 664 C C . GLY A 1 82 ? -2.746 6.279 4.050 1.00 96.31 82 GLY A C 1
ATOM 665 O O . GLY A 1 82 ? -3.801 6.420 4.663 1.00 96.31 82 GLY A O 1
ATOM 666 N N . LEU A 1 83 ? -1.600 6.041 4.691 1.00 95.75 83 LEU A N 1
ATOM 667 C CA . LEU A 1 83 ? -1.520 5.966 6.155 1.00 95.75 83 LEU A CA 1
ATOM 668 C C . LEU A 1 83 ? -1.968 7.284 6.810 1.00 95.75 83 LEU A C 1
ATOM 670 O O . LEU A 1 83 ? -2.766 7.270 7.747 1.00 95.75 83 LEU A O 1
ATOM 674 N N . PHE A 1 84 ? -1.526 8.424 6.271 1.00 93.81 84 PHE A N 1
ATOM 675 C CA . PHE A 1 84 ? -1.939 9.758 6.714 1.00 93.81 84 PHE A CA 1
ATOM 676 C C . PHE A 1 84 ? -3.438 10.009 6.555 1.00 93.81 84 PHE A C 1
ATOM 678 O O . PHE A 1 84 ? -4.089 10.565 7.445 1.00 93.81 84 PHE A O 1
ATOM 685 N N . TRP A 1 85 ? -4.004 9.598 5.423 1.00 93.81 85 TRP A N 1
ATOM 686 C CA . TRP A 1 85 ? -5.437 9.700 5.188 1.00 93.81 85 TRP A CA 1
ATOM 687 C C . TRP A 1 85 ? -6.228 8.793 6.135 1.00 93.81 85 TRP A C 1
ATOM 689 O O . TRP A 1 85 ? -7.233 9.215 6.707 1.00 93.81 85 TRP A O 1
ATOM 699 N N . GLY A 1 86 ? -5.754 7.563 6.334 1.00 92.88 86 GLY A N 1
ATOM 700 C CA . GLY A 1 86 ? -6.426 6.553 7.141 1.00 92.88 86 GLY A CA 1
ATOM 701 C C . GLY A 1 86 ? -6.417 6.832 8.643 1.00 92.88 86 GLY A C 1
ATOM 702 O O . GLY A 1 86 ? -7.317 6.379 9.343 1.00 92.88 86 GLY A O 1
ATOM 703 N N . ALA A 1 87 ? -5.455 7.619 9.128 1.00 90.88 87 ALA A N 1
ATOM 704 C CA . ALA A 1 87 ? -5.336 8.038 10.525 1.00 90.88 87 ALA A CA 1
ATOM 705 C C . ALA A 1 87 ? -6.323 9.151 10.952 1.00 90.88 87 ALA A C 1
ATOM 707 O O . ALA A 1 87 ? -6.230 9.661 12.067 1.00 90.88 87 ALA A O 1
ATOM 708 N N . ARG A 1 88 ? -7.260 9.564 10.085 1.00 84.12 88 ARG A N 1
ATOM 709 C CA . ARG A 1 88 ? -8.289 10.569 10.415 1.00 84.12 88 ARG A CA 1
ATOM 710 C C . ARG A 1 88 ? -9.211 10.102 11.557 1.00 84.12 88 ARG A C 1
ATOM 712 O O . ARG A 1 88 ? -9.591 8.933 11.558 1.00 84.12 88 ARG A O 1
ATOM 719 N N . PRO A 1 89 ? -9.642 11.004 12.468 1.00 78.62 89 PRO A N 1
ATOM 720 C CA . PRO A 1 89 ? -9.533 12.467 12.405 1.00 78.62 89 PRO A CA 1
ATOM 721 C C . PRO A 1 89 ? -8.179 13.042 12.843 1.00 78.62 89 PRO A C 1
ATOM 723 O O . PRO A 1 89 ? -7.455 12.498 13.673 1.00 78.62 89 PRO A O 1
ATOM 726 N N . TRP A 1 90 ? -7.853 14.202 12.275 1.00 75.62 90 TRP A N 1
ATOM 727 C CA . TRP A 1 90 ? -6.555 14.844 12.432 1.00 75.62 90 TRP A CA 1
ATOM 728 C C . TRP A 1 90 ? -6.397 15.546 13.800 1.00 75.62 90 TRP A C 1
ATOM 730 O O . TRP A 1 90 ? -6.831 16.677 13.967 1.00 75.62 90 TRP A O 1
ATOM 740 N N . ASN A 1 91 ? -5.747 14.911 14.785 1.00 81.12 91 ASN A N 1
ATOM 741 C CA . ASN A 1 91 ? -5.188 15.568 15.981 1.00 81.12 91 ASN A CA 1
ATOM 742 C C . ASN A 1 91 ? -3.677 15.931 15.896 1.00 81.12 91 ASN A C 1
ATOM 744 O O . ASN A 1 91 ? -2.920 15.385 15.098 1.00 81.12 91 ASN A O 1
ATOM 748 N N . ARG A 1 92 ? -3.213 16.851 16.759 1.00 81.62 92 ARG A N 1
ATOM 749 C CA . ARG A 1 92 ? -1.801 17.302 16.798 1.00 81.62 92 ARG A CA 1
ATOM 750 C C . ARG A 1 92 ? -0.806 16.189 17.149 1.00 81.62 92 ARG A C 1
ATOM 752 O O . ARG A 1 92 ? 0.341 16.235 16.713 1.00 81.62 92 ARG A O 1
ATOM 759 N N . ARG A 1 93 ? -1.238 15.200 17.936 1.00 85.69 93 ARG A N 1
ATOM 760 C CA . ARG A 1 93 ? -0.376 14.131 18.444 1.00 85.69 93 ARG A CA 1
ATOM 761 C C . ARG A 1 93 ? 0.116 13.235 17.312 1.00 85.69 93 ARG A C 1
ATOM 763 O O . ARG A 1 93 ? 1.325 13.098 17.163 1.00 85.69 93 ARG A O 1
ATOM 770 N N . TRP A 1 94 ? -0.760 12.680 16.474 1.00 81.81 94 TRP A N 1
ATOM 771 C CA . TRP A 1 94 ? -0.275 11.797 15.402 1.00 81.81 94 TRP A CA 1
ATOM 772 C C . TRP A 1 94 ? 0.528 12.557 14.342 1.00 81.81 94 TRP A C 1
ATOM 774 O O . TRP A 1 94 ? 1.454 11.977 13.790 1.00 81.81 94 TRP A O 1
ATOM 784 N N . LEU A 1 95 ? 0.245 13.846 14.097 1.00 84.69 95 LEU A N 1
ATOM 785 C CA . LEU A 1 95 ? 1.071 14.660 13.200 1.00 84.69 95 LEU A CA 1
ATOM 786 C C . LEU A 1 95 ? 2.507 14.757 13.732 1.00 84.69 95 LEU A C 1
ATOM 788 O O . LEU A 1 95 ? 3.454 14.545 12.980 1.00 84.69 95 LEU A O 1
ATOM 792 N N . SER A 1 96 ? 2.668 15.008 15.036 1.00 84.62 96 SER A N 1
ATOM 793 C CA . SER A 1 96 ? 3.991 15.023 15.669 1.00 84.62 96 SER A CA 1
ATOM 794 C C . SER A 1 96 ? 4.681 13.654 15.632 1.00 84.62 96 SER A C 1
ATOM 796 O O . SER A 1 96 ? 5.872 13.585 15.341 1.00 84.62 96 SER A O 1
ATOM 798 N N . GLU A 1 97 ? 3.938 12.560 15.842 1.00 88.19 97 GLU A N 1
ATOM 799 C CA . GLU A 1 97 ? 4.475 11.194 15.762 1.00 88.19 97 GLU A CA 1
ATOM 800 C C . GLU A 1 97 ? 4.938 10.852 14.333 1.00 88.19 97 GLU A C 1
ATOM 802 O O . GLU A 1 97 ? 5.993 10.245 14.151 1.00 88.19 97 GLU A O 1
ATOM 807 N N . ALA A 1 98 ? 4.183 11.272 13.315 1.00 82.75 98 ALA A N 1
ATOM 808 C CA . ALA A 1 98 ? 4.517 11.021 11.919 1.00 82.75 98 ALA A CA 1
ATOM 809 C C . ALA A 1 98 ? 5.708 11.858 11.439 1.00 82.75 98 ALA A C 1
ATOM 811 O O . ALA A 1 98 ? 6.591 11.328 10.768 1.00 82.75 98 ALA A O 1
ATOM 812 N N . LEU A 1 99 ? 5.768 13.142 11.814 1.00 86.62 99 LEU A N 1
ATOM 813 C CA . LEU A 1 99 ? 6.921 14.001 11.535 1.00 86.62 99 LEU A CA 1
ATOM 814 C C . LEU A 1 99 ? 8.186 13.463 12.204 1.00 86.62 99 LEU A C 1
ATOM 816 O O . LEU A 1 99 ? 9.232 13.419 11.568 1.00 86.62 99 LEU A O 1
ATOM 820 N N . LEU A 1 100 ? 8.091 13.006 13.457 1.00 87.69 100 LEU A N 1
ATOM 821 C CA . LEU A 1 100 ? 9.214 12.376 14.148 1.00 87.69 100 LEU A CA 1
ATOM 822 C C . LEU A 1 100 ? 9.719 11.151 13.378 1.00 87.69 100 LEU A C 1
ATOM 824 O O . LEU A 1 100 ? 10.917 11.035 13.134 1.00 87.69 100 LEU A O 1
ATOM 828 N N . ALA A 1 101 ? 8.820 10.253 12.974 1.00 85.44 101 ALA A N 1
ATOM 829 C CA . ALA A 1 101 ? 9.203 9.058 12.232 1.00 85.44 101 ALA A CA 1
ATOM 830 C C . ALA A 1 101 ? 9.801 9.386 10.860 1.00 85.44 101 ALA A C 1
ATOM 832 O O . ALA A 1 101 ? 10.792 8.770 10.475 1.00 85.44 101 ALA A O 1
ATOM 833 N N . LEU A 1 102 ? 9.241 10.363 10.139 1.00 85.31 102 LEU A N 1
ATOM 834 C CA . LEU A 1 102 ? 9.784 10.826 8.863 1.00 85.31 102 LEU A CA 1
ATOM 835 C C . LEU A 1 102 ? 11.200 11.382 9.052 1.00 85.31 102 LEU A C 1
ATOM 837 O O . LEU A 1 102 ? 12.113 10.961 8.352 1.00 85.31 102 LEU A O 1
ATOM 841 N N . THR A 1 103 ? 11.401 12.253 10.044 1.00 82.81 103 THR A N 1
ATOM 842 C CA . THR A 1 103 ? 12.716 12.813 10.380 1.00 82.81 103 THR A CA 1
ATOM 843 C C . THR A 1 103 ? 13.712 11.712 10.717 1.00 82.81 103 THR A C 1
ATOM 845 O O . THR A 1 103 ? 14.801 11.692 10.162 1.00 82.81 103 THR A O 1
ATOM 848 N N . VAL A 1 104 ? 13.345 10.753 11.572 1.00 83.56 104 VAL A N 1
ATOM 849 C CA . VAL A 1 104 ? 14.215 9.613 11.906 1.00 83.56 104 VAL A CA 1
ATOM 850 C C . VAL A 1 104 ? 14.540 8.784 10.662 1.00 83.56 104 VAL A C 1
ATOM 852 O O . VAL A 1 104 ? 15.688 8.398 10.474 1.00 83.56 104 VAL A O 1
ATOM 855 N N . THR A 1 105 ? 13.560 8.544 9.791 1.00 83.19 105 THR A N 1
ATOM 856 C CA . THR A 1 105 ? 13.757 7.800 8.537 1.00 83.19 105 THR A CA 1
ATOM 857 C C . THR A 1 105 ? 14.745 8.514 7.624 1.00 83.19 105 THR A C 1
ATOM 859 O O . THR A 1 105 ? 15.679 7.881 7.144 1.00 83.19 105 THR A O 1
ATOM 862 N N . ILE A 1 106 ? 14.571 9.824 7.428 1.00 81.12 106 ILE A N 1
ATOM 863 C CA . ILE A 1 106 ? 15.460 10.657 6.612 1.00 81.12 106 ILE A CA 1
ATOM 864 C C . ILE A 1 106 ? 16.865 10.670 7.211 1.00 81.12 106 ILE A C 1
ATOM 866 O O . ILE A 1 106 ? 17.817 10.397 6.499 1.00 81.12 106 ILE A O 1
ATOM 870 N N . LEU A 1 107 ? 17.004 10.885 8.522 1.00 81.19 107 LEU A N 1
ATOM 871 C CA . LEU A 1 107 ? 18.310 10.893 9.186 1.00 81.19 107 LEU A CA 1
ATOM 872 C C . LEU A 1 107 ? 19.039 9.552 9.057 1.00 81.19 107 LEU A C 1
ATOM 874 O O . LEU A 1 107 ? 20.246 9.529 8.834 1.00 81.19 107 LEU A O 1
ATOM 878 N N . ILE A 1 108 ? 18.322 8.432 9.187 1.00 81.19 108 ILE A N 1
ATOM 879 C CA . ILE A 1 108 ? 18.901 7.100 8.987 1.00 81.19 108 ILE A CA 1
ATOM 880 C C . ILE A 1 108 ? 19.293 6.909 7.520 1.00 81.19 108 ILE A C 1
ATOM 882 O O . ILE A 1 108 ? 20.382 6.411 7.243 1.00 81.19 108 ILE A O 1
ATOM 886 N N . PHE A 1 109 ? 18.434 7.313 6.585 1.00 76.25 109 PHE A N 1
ATOM 887 C CA . PHE A 1 109 ? 18.713 7.230 5.156 1.00 76.25 109 PHE A CA 1
ATOM 888 C C . PHE A 1 109 ? 19.948 8.058 4.778 1.00 76.25 109 PHE A C 1
ATOM 890 O O . PHE A 1 109 ? 20.864 7.525 4.163 1.00 76.25 109 PHE A O 1
ATOM 897 N N . ASP A 1 110 ? 20.032 9.306 5.237 1.00 71.06 110 ASP A N 1
ATOM 898 C CA . ASP A 1 110 ? 21.182 10.190 5.048 1.00 71.06 110 ASP A CA 1
ATOM 899 C C . ASP A 1 110 ? 22.449 9.607 5.681 1.00 71.06 110 ASP A C 1
ATOM 901 O O . ASP A 1 110 ? 23.510 9.617 5.063 1.00 71.06 110 ASP A O 1
ATOM 905 N N . PHE A 1 111 ? 22.356 9.028 6.881 1.00 73.50 111 PHE A N 1
ATOM 906 C CA . PHE A 1 111 ? 23.481 8.345 7.520 1.00 73.50 111 PHE A CA 1
ATOM 907 C C . PHE A 1 111 ? 23.981 7.155 6.686 1.00 73.50 111 PHE A C 1
ATOM 909 O O . PHE A 1 111 ? 25.187 7.021 6.466 1.00 73.50 111 PHE A O 1
ATOM 916 N N . PHE A 1 112 ? 23.073 6.319 6.170 1.00 68.19 112 PHE A N 1
ATOM 917 C CA . PHE A 1 112 ? 23.423 5.220 5.267 1.00 68.19 112 PHE A CA 1
ATOM 918 C C . PHE A 1 112 ? 23.948 5.708 3.920 1.00 68.19 112 PHE A C 1
ATOM 920 O O . PHE A 1 112 ? 24.828 5.057 3.367 1.00 68.19 112 PHE A O 1
ATOM 927 N N . LEU A 1 113 ? 23.476 6.843 3.403 1.00 65.62 113 LEU A N 1
ATOM 928 C CA . LEU A 1 113 ? 24.043 7.462 2.209 1.00 65.62 113 LEU A CA 1
ATOM 929 C C . LEU A 1 113 ? 25.467 7.948 2.471 1.00 65.62 113 LEU A C 1
ATOM 931 O O . LEU A 1 113 ? 26.355 7.645 1.687 1.00 65.62 113 LEU A O 1
ATOM 935 N N . VAL A 1 114 ? 25.718 8.644 3.581 1.00 61.78 114 VAL A N 1
ATOM 936 C CA . VAL A 1 114 ? 27.059 9.131 3.937 1.00 61.78 114 VAL A CA 1
ATOM 937 C C . VAL A 1 114 ? 28.026 7.960 4.114 1.00 61.78 114 VAL A C 1
ATOM 939 O O . VAL A 1 114 ? 29.090 7.948 3.501 1.00 61.78 114 VAL A O 1
ATOM 942 N N . ILE A 1 115 ? 27.649 6.935 4.881 1.00 59.22 115 ILE A N 1
ATOM 943 C CA . ILE A 1 115 ? 28.486 5.746 5.098 1.00 59.22 115 ILE A CA 1
ATOM 944 C C . ILE A 1 115 ? 28.611 4.907 3.825 1.00 59.22 115 ILE A C 1
ATOM 946 O O . ILE A 1 115 ? 29.701 4.494 3.442 1.00 59.22 115 ILE A O 1
ATOM 950 N N . GLY A 1 116 ? 27.504 4.659 3.138 1.00 55.47 116 GLY A N 1
ATOM 951 C CA . GLY A 1 116 ? 27.460 3.860 1.922 1.00 55.47 116 GLY A CA 1
ATOM 952 C C . GLY A 1 116 ? 28.227 4.491 0.767 1.00 55.47 116 GLY A C 1
ATOM 953 O O . GLY A 1 116 ? 28.808 3.757 -0.025 1.00 55.47 116 GLY A O 1
ATOM 954 N N . ASN A 1 117 ? 28.293 5.820 0.693 1.00 53.47 117 ASN A N 1
ATOM 955 C CA . ASN A 1 117 ? 29.118 6.541 -0.273 1.00 53.47 117 ASN A CA 1
ATOM 956 C C . ASN A 1 117 ? 30.614 6.467 0.101 1.00 53.47 117 ASN A C 1
ATOM 958 O O . ASN A 1 117 ? 31.460 6.360 -0.781 1.00 53.47 117 ASN A O 1
ATOM 962 N N . VAL A 1 118 ? 30.947 6.404 1.398 1.00 52.00 118 VAL A N 1
ATOM 963 C CA . VAL A 1 118 ? 32.320 6.143 1.882 1.00 52.00 118 VAL A CA 1
ATOM 964 C C . VAL A 1 118 ? 32.789 4.716 1.556 1.00 52.00 118 VAL A C 1
ATOM 966 O O . VAL A 1 118 ? 33.964 4.516 1.258 1.00 52.00 118 VAL A O 1
ATOM 969 N N . PHE A 1 119 ? 31.889 3.727 1.549 1.00 46.88 119 PHE A N 1
ATOM 970 C CA . PHE A 1 119 ? 32.211 2.322 1.246 1.00 46.88 119 PHE A CA 1
ATOM 971 C C . PHE A 1 119 ? 31.848 1.871 -0.184 1.00 46.88 119 PHE A C 1
ATOM 973 O O . PHE A 1 119 ? 31.968 0.689 -0.501 1.00 46.88 119 PHE A O 1
ATOM 980 N N . GLY A 1 120 ? 31.385 2.777 -1.055 1.00 46.81 120 GLY A N 1
ATOM 981 C CA . GLY A 1 120 ? 30.969 2.460 -2.433 1.00 46.81 120 GLY A CA 1
ATOM 982 C C . GLY A 1 120 ? 29.719 1.569 -2.558 1.00 46.81 120 GLY A C 1
ATOM 983 O O . GLY A 1 120 ? 29.434 1.062 -3.642 1.00 46.81 120 GLY A O 1
ATOM 984 N N . PHE A 1 121 ? 28.979 1.372 -1.463 1.00 43.81 121 PHE A N 1
ATOM 985 C CA . PHE A 1 121 ? 27.834 0.463 -1.340 1.00 43.81 121 PHE A CA 1
ATOM 986 C C . PHE A 1 121 ? 26.514 1.108 -1.785 1.00 43.81 121 PHE A C 1
ATOM 988 O O . PHE A 1 121 ? 25.683 0.467 -2.422 1.00 43.81 121 PHE A O 1
ATOM 995 N N . PHE A 1 122 ? 26.341 2.401 -1.501 1.00 44.97 122 PHE A N 1
ATOM 996 C CA . PHE A 1 122 ? 25.239 3.207 -2.017 1.00 44.97 122 PHE A CA 1
ATOM 997 C C . PHE A 1 122 ? 25.797 4.119 -3.093 1.00 44.97 122 PHE A C 1
ATOM 999 O O . PHE A 1 122 ? 26.238 5.237 -2.825 1.00 44.97 122 PHE A O 1
ATOM 1006 N N . ARG A 1 123 ? 25.794 3.647 -4.340 1.00 42.50 123 ARG A N 1
ATOM 1007 C CA . ARG A 1 123 ? 25.975 4.578 -5.442 1.00 42.50 123 ARG A CA 1
ATOM 1008 C C . ARG A 1 123 ? 24.770 5.521 -5.424 1.00 42.50 123 ARG A C 1
ATOM 1010 O O . ARG A 1 123 ? 23.648 5.113 -5.715 1.00 42.50 123 ARG A O 1
ATOM 1017 N N . LEU A 1 124 ? 25.033 6.808 -5.191 1.00 40.88 124 LEU A N 1
ATOM 1018 C CA . LEU A 1 124 ? 24.163 7.940 -5.556 1.00 40.88 124 LEU A CA 1
ATOM 1019 C C . LEU A 1 124 ? 23.732 7.904 -7.040 1.00 40.88 124 LEU A C 1
ATOM 1021 O O . LEU A 1 124 ? 22.943 8.737 -7.480 1.00 40.88 124 LEU A O 1
ATOM 1025 N N . SER A 1 125 ? 24.214 6.919 -7.806 1.00 39.09 125 SER A N 1
ATOM 1026 C CA . SER A 1 125 ? 23.874 6.657 -9.190 1.00 39.09 125 SER A CA 1
ATOM 1027 C C . SER A 1 125 ? 22.376 6.489 -9.447 1.00 39.09 125 SER A C 1
ATOM 1029 O O . SER A 1 125 ? 21.927 6.788 -10.537 1.00 39.09 125 SER A O 1
ATOM 1031 N N . TRP A 1 126 ? 21.557 6.075 -8.484 1.00 36.81 126 TRP A N 1
ATOM 1032 C CA . TRP A 1 126 ? 20.114 5.960 -8.746 1.00 36.81 126 TRP A CA 1
ATOM 1033 C C . TRP A 1 126 ? 19.383 7.311 -8.767 1.00 36.81 126 TRP A C 1
ATOM 1035 O O . TRP A 1 126 ? 18.326 7.420 -9.377 1.00 36.81 126 TRP A O 1
ATOM 1045 N N . ILE A 1 127 ? 19.945 8.341 -8.122 1.00 38.59 127 ILE A N 1
ATOM 1046 C CA . ILE A 1 127 ? 19.378 9.702 -8.087 1.00 38.59 127 ILE A CA 1
ATOM 1047 C C . ILE A 1 127 ? 20.135 10.642 -9.043 1.00 38.59 127 ILE A C 1
ATOM 1049 O O . ILE A 1 127 ? 19.544 11.581 -9.567 1.00 38.59 127 ILE A O 1
ATOM 1053 N N . VAL A 1 128 ? 21.430 10.394 -9.285 1.00 34.50 128 VAL A N 1
ATOM 1054 C CA . VAL A 1 128 ? 22.323 11.288 -10.051 1.00 34.50 128 VAL A CA 1
ATOM 1055 C C . VAL A 1 128 ? 22.984 10.603 -11.255 1.00 34.50 128 VAL A C 1
ATOM 1057 O O . VAL A 1 128 ? 23.537 11.294 -12.107 1.00 34.50 128 VAL A O 1
ATOM 1060 N N . SER A 1 129 ? 22.916 9.272 -11.404 1.00 36.09 129 SER A N 1
ATOM 1061 C CA . SER A 1 129 ? 23.335 8.670 -12.677 1.00 36.09 129 SER A CA 1
ATOM 1062 C C . SER A 1 129 ? 22.218 8.888 -13.674 1.00 36.09 129 SER A C 1
ATOM 1064 O O . SER A 1 129 ? 21.245 8.143 -13.751 1.00 36.09 129 SER A O 1
ATOM 1066 N N . LEU A 1 130 ? 22.436 9.892 -14.511 1.00 38.97 130 LEU A N 1
ATOM 1067 C CA . LEU A 1 130 ? 22.279 9.696 -15.941 1.00 38.97 130 LEU A CA 1
ATOM 1068 C C . LEU A 1 130 ? 23.055 8.411 -16.271 1.00 38.97 130 LEU A C 1
ATOM 1070 O O . LEU A 1 130 ? 24.280 8.403 -16.352 1.00 38.97 130 LEU A O 1
ATOM 1074 N N . SER A 1 131 ? 22.374 7.269 -16.224 1.00 40.16 131 SER A N 1
ATOM 1075 C CA . SER A 1 131 ? 22.962 6.009 -16.643 1.00 40.16 131 SER A CA 1
ATOM 1076 C C . SER A 1 131 ? 23.105 6.113 -18.154 1.00 40.16 131 SER A C 1
ATOM 1078 O O . SER A 1 131 ? 22.127 5.936 -18.873 1.00 40.16 131 SER A O 1
ATOM 1080 N N . ASP A 1 132 ? 24.317 6.406 -18.627 1.00 40.41 132 ASP A N 1
ATOM 1081 C CA . ASP A 1 132 ? 24.713 6.352 -20.044 1.00 40.41 132 ASP A CA 1
ATOM 1082 C C . ASP A 1 132 ? 24.708 4.910 -20.601 1.00 40.41 132 ASP A C 1
ATOM 1084 O O . ASP A 1 132 ? 25.293 4.619 -21.642 1.00 40.41 132 ASP A O 1
ATOM 1088 N N . SER A 1 133 ? 24.069 3.961 -19.913 1.00 45.75 133 SER A N 1
ATOM 1089 C CA . SER A 1 133 ? 23.861 2.625 -20.446 1.00 45.75 133 SER A CA 1
ATOM 1090 C C . SER A 1 133 ? 22.737 2.689 -21.475 1.00 45.75 133 SER A C 1
ATOM 1092 O O . SER A 1 133 ? 21.586 2.923 -21.119 1.00 45.75 133 SER A O 1
ATOM 1094 N N . GLU A 1 134 ? 23.050 2.430 -22.740 1.00 44.22 134 GLU A N 1
ATOM 1095 C CA . GLU A 1 134 ? 22.133 2.417 -23.896 1.00 44.22 134 GLU A CA 1
ATOM 1096 C C . GLU A 1 134 ? 20.900 1.479 -23.764 1.00 44.22 134 GLU A C 1
ATOM 1098 O O . GLU A 1 134 ? 20.116 1.353 -24.698 1.00 44.22 134 GLU A O 1
ATOM 1103 N N . GLY A 1 135 ? 20.683 0.845 -22.605 1.00 47.06 135 GLY A N 1
ATOM 1104 C CA . GLY A 1 135 ? 19.524 0.009 -22.269 1.00 47.06 135 GLY A CA 1
ATOM 1105 C C . GLY A 1 135 ? 18.597 0.548 -21.166 1.00 47.06 135 GLY A C 1
ATOM 1106 O O . GLY A 1 135 ? 17.685 -0.167 -20.765 1.00 47.06 135 GLY A O 1
ATOM 1107 N N . THR A 1 136 ? 18.807 1.763 -20.638 1.00 52.91 136 THR A N 1
ATOM 1108 C CA . THR A 1 136 ? 17.976 2.341 -19.548 1.00 52.91 136 THR A CA 1
ATOM 1109 C C . THR A 1 136 ? 16.930 3.360 -20.001 1.00 52.91 136 THR A C 1
ATOM 1111 O O . THR A 1 136 ? 16.177 3.871 -19.173 1.00 52.91 136 THR A O 1
ATOM 1114 N N . LEU A 1 137 ? 16.864 3.680 -21.295 1.00 59.84 137 LEU A N 1
ATOM 1115 C CA . LEU A 1 137 ? 15.832 4.568 -21.827 1.00 59.84 137 LEU A CA 1
ATOM 1116 C C . LEU A 1 137 ? 14.544 3.785 -22.082 1.00 59.84 137 LEU A C 1
ATOM 1118 O O . LEU A 1 137 ? 14.571 2.666 -22.586 1.00 59.84 137 LEU A O 1
ATOM 1122 N N . CYS A 1 138 ? 13.420 4.402 -21.725 1.00 62.38 138 CYS A N 1
ATOM 1123 C CA . CYS A 1 138 ? 12.089 3.875 -21.984 1.00 62.38 138 CYS A CA 1
ATOM 1124 C C . CYS A 1 138 ? 11.973 3.469 -23.468 1.00 62.38 138 CYS A C 1
ATOM 1126 O O . CYS A 1 138 ? 12.179 4.336 -24.323 1.00 62.38 138 CYS A O 1
ATOM 1128 N N . PRO A 1 139 ? 11.672 2.198 -23.806 1.00 70.06 139 PRO A N 1
ATOM 1129 C CA . PRO A 1 139 ? 11.687 1.733 -25.197 1.00 70.06 139 PRO A CA 1
ATOM 1130 C C . PRO A 1 139 ? 10.601 2.384 -26.073 1.00 70.06 139 PRO A C 1
ATOM 1132 O O . PRO A 1 139 ? 10.594 2.209 -27.288 1.00 70.06 139 PRO A O 1
ATOM 1135 N N . TYR A 1 140 ? 9.695 3.151 -25.469 1.00 74.81 140 TYR A N 1
ATOM 1136 C CA . TYR A 1 140 ? 8.616 3.896 -26.110 1.00 74.81 140 TYR A CA 1
ATOM 1137 C C . TYR A 1 140 ? 8.357 5.211 -25.353 1.00 74.81 140 TYR A C 1
ATOM 1139 O O . TYR A 1 140 ? 8.833 5.409 -24.242 1.00 74.81 140 TYR A O 1
ATOM 1147 N N . GLY A 1 141 ? 7.603 6.151 -25.927 1.00 79.31 141 GLY A N 1
ATOM 1148 C CA . GLY A 1 141 ? 7.217 7.373 -25.205 1.00 79.31 141 GLY A CA 1
ATOM 1149 C C . GLY A 1 141 ? 6.205 7.078 -24.091 1.00 79.31 141 GLY A C 1
ATOM 1150 O O . GLY A 1 141 ? 5.309 6.252 -24.283 1.00 79.31 141 GLY A O 1
ATOM 1151 N N . ILE A 1 142 ? 6.281 7.768 -22.947 1.00 82.81 142 ILE A N 1
ATOM 1152 C CA . ILE A 1 142 ? 5.212 7.697 -21.935 1.00 82.81 142 ILE A CA 1
ATOM 1153 C C . ILE A 1 142 ? 3.907 8.170 -22.594 1.00 82.81 142 ILE A C 1
ATOM 1155 O O . ILE A 1 142 ? 3.863 9.221 -23.228 1.00 82.81 142 ILE A O 1
ATOM 1159 N N . PHE A 1 143 ? 2.860 7.362 -22.452 1.00 84.38 143 PHE A N 1
ATOM 1160 C CA . PHE A 1 143 ? 1.539 7.512 -23.085 1.00 84.38 143 PHE A CA 1
ATOM 1161 C C . PHE A 1 143 ? 1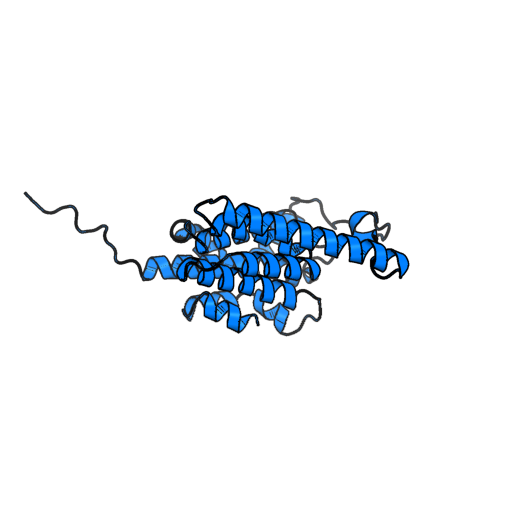.503 7.348 -24.613 1.00 84.38 143 PHE A C 1
ATOM 1163 O O . PHE A 1 143 ? 0.487 7.658 -25.233 1.00 84.38 143 PHE A O 1
ATOM 1170 N N . SER A 1 144 ? 2.565 6.811 -25.221 1.00 87.75 144 SER A N 1
ATOM 1171 C CA . SER A 1 144 ? 2.475 6.230 -26.567 1.00 87.75 144 SER A CA 1
ATOM 1172 C C . SER A 1 144 ? 1.487 5.060 -26.598 1.00 87.75 144 SER A C 1
ATOM 1174 O O . SER A 1 144 ? 1.113 4.513 -25.556 1.00 87.75 144 SER A O 1
ATOM 1176 N N . TRP A 1 145 ? 1.063 4.663 -27.796 1.00 91.44 145 TRP A N 1
ATOM 1177 C CA . TRP A 1 145 ? 0.143 3.540 -27.953 1.00 91.44 145 TRP A CA 1
ATOM 1178 C C . TRP A 1 145 ? 0.730 2.243 -27.378 1.00 91.44 145 TRP A C 1
ATOM 1180 O O . TRP A 1 145 ? 0.057 1.549 -26.622 1.00 91.44 145 TRP A O 1
ATOM 1190 N N . GLU A 1 146 ? 2.011 1.983 -27.636 1.00 87.62 146 GLU A N 1
ATOM 1191 C CA . GLU A 1 146 ? 2.753 0.816 -27.155 1.00 87.62 146 GLU A CA 1
ATOM 1192 C C . GLU A 1 146 ? 2.823 0.780 -25.622 1.00 87.62 146 GLU A C 1
ATOM 1194 O O . GLU A 1 146 ? 2.624 -0.264 -24.999 1.00 87.62 146 GLU A O 1
ATOM 1199 N N . HIS A 1 147 ? 3.050 1.939 -24.996 1.00 85.38 147 HIS A N 1
ATOM 1200 C CA . HIS A 1 147 ? 3.044 2.071 -23.541 1.00 85.38 147 HIS A CA 1
ATOM 1201 C C . HIS A 1 147 ? 1.671 1.756 -22.941 1.00 85.38 147 HIS A C 1
ATOM 1203 O O . HIS A 1 147 ? 1.564 1.020 -21.959 1.00 85.38 147 HIS A O 1
ATOM 1209 N N . LEU A 1 148 ? 0.613 2.317 -23.534 1.00 90.19 148 LEU A N 1
ATOM 1210 C CA . LEU A 1 148 ? -0.758 2.113 -23.072 1.00 90.19 148 LEU A CA 1
ATOM 1211 C C . LEU A 1 148 ? -1.200 0.660 -23.248 1.00 90.19 148 LEU A C 1
ATOM 1213 O O . LEU A 1 148 ? -1.830 0.112 -22.347 1.00 90.19 148 LEU A O 1
ATOM 1217 N N . GLU A 1 149 ? -0.843 0.028 -24.367 1.00 91.25 149 GLU A N 1
ATOM 1218 C CA . GLU A 1 149 ? -1.117 -1.384 -24.629 1.00 91.25 149 GLU A CA 1
ATOM 1219 C C . GLU A 1 149 ? -0.434 -2.284 -23.592 1.00 91.25 149 GLU A C 1
ATOM 1221 O O . GLU A 1 149 ? -1.076 -3.162 -23.010 1.00 91.25 149 GLU A O 1
ATOM 1226 N N . LEU A 1 150 ? 0.840 -2.022 -23.286 1.00 87.25 150 LEU A N 1
ATOM 1227 C CA . LEU A 1 150 ? 1.578 -2.790 -22.291 1.00 87.25 150 LEU A CA 1
ATOM 1228 C C . LEU A 1 150 ? 0.999 -2.623 -20.877 1.00 87.25 150 LEU A C 1
ATOM 1230 O O . LEU A 1 150 ? 0.767 -3.619 -20.188 1.00 87.25 150 LEU A O 1
ATOM 1234 N N . ILE A 1 151 ? 0.730 -1.385 -20.444 1.00 89.38 151 ILE A N 1
ATOM 1235 C CA . ILE A 1 151 ? 0.115 -1.114 -19.135 1.00 89.38 151 ILE A CA 1
ATOM 1236 C C . ILE A 1 151 ? -1.257 -1.774 -19.038 1.00 89.38 151 ILE A C 1
ATOM 1238 O O . ILE A 1 151 ? -1.562 -2.409 -18.026 1.00 89.38 151 ILE A O 1
ATOM 1242 N N . LEU A 1 152 ? -2.078 -1.662 -20.086 1.00 91.50 152 LEU A N 1
ATOM 1243 C CA . LEU A 1 152 ? -3.386 -2.303 -20.128 1.00 91.50 152 LEU A CA 1
ATOM 1244 C C . LEU A 1 152 ? -3.246 -3.821 -19.980 1.00 91.50 152 LEU A C 1
ATOM 1246 O O . LEU A 1 152 ? -3.967 -4.417 -19.181 1.00 91.50 152 LEU A O 1
ATOM 1250 N N . GLY A 1 153 ? -2.289 -4.437 -20.677 1.00 90.56 153 GLY A N 1
ATOM 1251 C CA . GLY A 1 153 ? -1.967 -5.855 -20.529 1.00 90.56 153 GLY A CA 1
ATOM 1252 C C . GLY A 1 153 ? -1.621 -6.226 -19.085 1.00 90.56 153 GLY A C 1
ATOM 1253 O O . GLY A 1 153 ? -2.192 -7.169 -18.529 1.00 90.56 153 GLY A O 1
ATOM 1254 N N . PHE A 1 154 ? -0.757 -5.448 -18.429 1.00 89.31 154 PHE A N 1
ATOM 1255 C CA . PHE A 1 154 ? -0.419 -5.668 -17.024 1.00 89.31 154 PHE A CA 1
ATOM 1256 C C . PHE A 1 154 ? -1.613 -5.500 -16.089 1.00 89.31 154 PHE A C 1
ATOM 1258 O O . PHE A 1 154 ? -1.813 -6.331 -15.201 1.00 89.31 154 PHE A O 1
ATOM 1265 N N . HIS A 1 155 ? -2.431 -4.464 -16.264 1.00 91.50 155 HIS A N 1
ATOM 1266 C CA . HIS A 1 155 ? -3.597 -4.220 -15.417 1.00 91.50 155 HIS A CA 1
ATOM 1267 C C . HIS A 1 155 ? -4.681 -5.275 -15.609 1.00 91.50 155 HIS A C 1
ATOM 1269 O O . HIS A 1 155 ? -5.216 -5.764 -14.618 1.00 91.50 155 HIS A O 1
ATOM 1275 N N . LEU A 1 156 ? -4.962 -5.697 -16.842 1.00 90.25 156 LEU A N 1
ATOM 1276 C CA . LEU A 1 156 ? -5.895 -6.794 -17.106 1.00 90.25 156 LEU A CA 1
ATOM 1277 C C . LEU A 1 156 ? -5.426 -8.096 -16.456 1.00 90.25 156 LEU A C 1
ATOM 1279 O O . LEU A 1 156 ? -6.241 -8.874 -15.967 1.00 90.25 156 LEU A O 1
ATOM 1283 N N . TRP A 1 157 ? -4.115 -8.323 -16.403 1.00 87.19 157 TRP A N 1
ATOM 1284 C CA . TRP A 1 157 ? -3.565 -9.545 -15.832 1.00 87.19 157 TRP A CA 1
ATOM 1285 C C . TRP A 1 157 ? -3.448 -9.524 -14.306 1.00 87.19 157 TRP A C 1
ATOM 1287 O O . TRP A 1 157 ? -3.621 -10.551 -13.652 1.00 87.19 157 TRP A O 1
ATOM 1297 N N . THR A 1 158 ? -3.144 -8.366 -13.722 1.00 88.94 158 THR A N 1
ATOM 1298 C CA . THR A 1 158 ? -2.838 -8.236 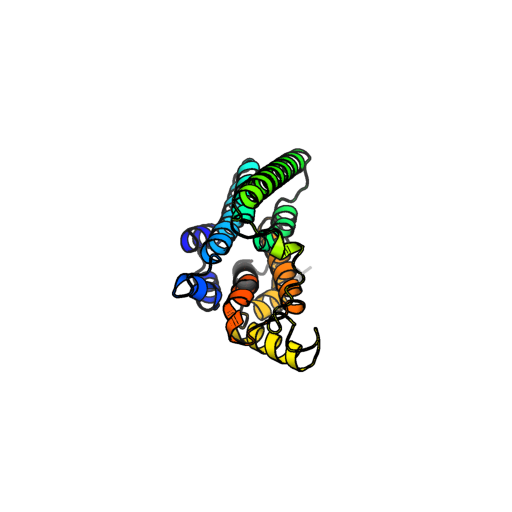-12.288 1.00 88.94 158 THR A CA 1
ATOM 1299 C C . THR A 1 158 ? -3.992 -7.662 -11.466 1.00 88.94 158 THR A C 1
ATOM 1301 O O . THR A 1 158 ? -4.095 -7.955 -10.272 1.00 88.94 158 THR A O 1
ATOM 1304 N N . LEU A 1 159 ? -4.900 -6.905 -12.090 1.00 91.56 159 LEU A N 1
ATOM 1305 C CA . LEU A 1 159 ? -6.056 -6.245 -11.473 1.00 91.56 159 LEU A CA 1
ATOM 1306 C C . LEU A 1 159 ? -7.434 -6.749 -11.962 1.00 91.56 159 LEU A C 1
ATOM 1308 O O . LEU A 1 159 ? -8.395 -5.982 -11.833 1.00 91.56 159 LEU A O 1
ATOM 1312 N N . PRO A 1 160 ? -7.602 -7.983 -12.492 1.00 89.50 160 PRO A N 1
ATOM 1313 C CA . PRO A 1 160 ? -8.815 -8.362 -13.226 1.00 89.50 160 PRO A CA 1
ATOM 1314 C C . PRO A 1 160 ? -10.090 -8.280 -12.384 1.00 89.50 160 PRO A C 1
ATOM 1316 O O . PRO A 1 160 ? -11.175 -8.084 -12.918 1.00 89.50 160 PRO A O 1
ATOM 1319 N N . ILE A 1 161 ? -9.966 -8.435 -11.064 1.00 92.31 161 ILE A N 1
ATOM 1320 C CA . ILE A 1 161 ? -11.096 -8.440 -10.132 1.00 92.31 161 ILE A CA 1
ATOM 1321 C C . ILE A 1 161 ? -11.058 -7.200 -9.237 1.00 92.31 161 ILE A C 1
ATOM 1323 O O . ILE A 1 161 ? -12.068 -6.516 -9.077 1.00 92.31 161 ILE A O 1
ATOM 1327 N N . GLY A 1 162 ? -9.892 -6.877 -8.673 1.00 93.56 162 GLY A N 1
ATOM 1328 C CA . GLY A 1 162 ? -9.725 -5.757 -7.754 1.00 93.56 162 GLY A CA 1
ATOM 1329 C C . GLY A 1 162 ? -10.169 -4.420 -8.323 1.00 93.56 162 GLY A C 1
ATOM 1330 O O . GLY A 1 162 ? -10.907 -3.699 -7.654 1.00 93.56 162 GLY A O 1
ATOM 1331 N N . LEU A 1 163 ? -9.752 -4.098 -9.552 1.00 94.69 163 LEU A N 1
ATOM 1332 C CA . LEU A 1 163 ? -10.053 -2.804 -10.160 1.00 94.69 163 LEU A CA 1
ATOM 1333 C C . LEU A 1 163 ? -11.559 -2.639 -10.438 1.00 94.69 163 LEU A C 1
ATOM 1335 O O . LEU A 1 163 ? -12.116 -1.649 -9.959 1.00 94.69 163 LEU A O 1
ATOM 1339 N N . PRO A 1 164 ? -12.264 -3.592 -11.088 1.00 95.50 164 PRO A N 1
ATOM 1340 C CA . PRO A 1 164 ? -13.720 -3.519 -11.216 1.00 95.50 164 PRO A CA 1
ATOM 1341 C C . PRO A 1 164 ? -14.450 -3.383 -9.876 1.00 95.50 164 PRO A C 1
ATOM 1343 O O . PRO A 1 164 ? -15.321 -2.526 -9.734 1.00 95.50 164 PRO A O 1
ATOM 1346 N N . LEU A 1 165 ? -14.075 -4.177 -8.864 1.00 95.31 165 LEU A N 1
ATOM 1347 C CA . LEU A 1 165 ? -14.701 -4.088 -7.541 1.00 95.31 165 LEU A CA 1
ATOM 1348 C C . LEU A 1 165 ? -14.471 -2.720 -6.890 1.00 95.31 165 LEU A C 1
ATOM 1350 O O . LEU A 1 165 ? -15.380 -2.172 -6.268 1.00 95.31 165 LEU A O 1
ATOM 1354 N N . LEU A 1 166 ? -13.275 -2.151 -7.042 1.00 95.25 166 LEU A N 1
ATOM 1355 C CA . LEU A 1 166 ? -12.945 -0.840 -6.498 1.00 95.25 166 LEU A CA 1
ATOM 1356 C C . LEU A 1 166 ? -13.723 0.281 -7.198 1.00 95.25 166 LEU A C 1
ATOM 1358 O O . LEU A 1 166 ? -14.212 1.184 -6.521 1.00 95.25 166 LEU A O 1
ATOM 1362 N N . LEU A 1 167 ? -13.887 0.208 -8.522 1.00 96.25 167 LEU A N 1
ATOM 1363 C CA . LEU A 1 167 ? -14.682 1.170 -9.291 1.00 96.25 167 LEU A CA 1
ATOM 1364 C C . LEU A 1 167 ? -16.162 1.139 -8.886 1.00 96.25 167 LEU A C 1
ATOM 1366 O O . LEU A 1 167 ? -16.775 2.190 -8.714 1.00 96.25 167 LEU A O 1
ATOM 1370 N N . LEU A 1 168 ? -16.725 -0.054 -8.680 1.00 96.25 168 LEU A N 1
ATOM 1371 C CA . LEU A 1 168 ? -18.135 -0.224 -8.319 1.00 96.25 168 LEU A CA 1
ATOM 1372 C C . LEU A 1 168 ? -18.416 0.111 -6.844 1.00 96.25 168 LEU A C 1
ATOM 1374 O O . LEU A 1 168 ? -19.414 0.758 -6.525 1.00 96.25 168 LEU A O 1
ATOM 1378 N N . PHE A 1 169 ? -17.540 -0.312 -5.928 1.00 96.50 169 PHE A N 1
ATOM 1379 C CA . PHE A 1 169 ? -17.833 -0.327 -4.489 1.00 96.50 169 PHE A CA 1
ATOM 1380 C C . PHE A 1 169 ? -16.883 0.519 -3.636 1.00 96.50 169 PHE A C 1
ATOM 1382 O O . PHE A 1 169 ? -17.101 0.650 -2.432 1.00 96.50 169 PHE A O 1
ATOM 1389 N N . GLY A 1 170 ? -15.855 1.148 -4.214 1.00 94.25 170 GLY A N 1
ATOM 1390 C CA . GLY A 1 170 ? -14.822 1.873 -3.462 1.00 94.25 170 GLY A CA 1
ATOM 1391 C C . GLY A 1 170 ? -15.356 3.002 -2.573 1.00 94.25 170 GLY A C 1
ATOM 1392 O O . GLY A 1 170 ? -14.753 3.331 -1.553 1.00 94.25 170 GLY A O 1
ATOM 1393 N N . HIS A 1 171 ? -16.531 3.554 -2.889 1.00 94.38 171 HIS A N 1
ATOM 1394 C CA . HIS A 1 171 ? -17.194 4.555 -2.052 1.00 94.38 171 HIS A CA 1
ATOM 1395 C C . HIS A 1 171 ? -17.546 4.043 -0.643 1.00 94.38 171 HIS A C 1
ATOM 1397 O O . HIS A 1 171 ? -17.576 4.839 0.294 1.00 94.38 171 HIS A O 1
ATOM 1403 N N . ARG A 1 172 ? -17.748 2.731 -0.470 1.00 92.69 172 ARG A N 1
ATOM 1404 C CA . ARG A 1 172 ? -18.109 2.105 0.814 1.00 92.69 172 ARG A CA 1
ATOM 1405 C C . ARG A 1 172 ? -16.955 2.059 1.813 1.00 92.69 172 ARG A C 1
ATOM 1407 O O . ARG A 1 172 ? -17.183 1.970 3.011 1.00 92.69 172 ARG A O 1
ATOM 1414 N N . ILE A 1 173 ? -15.714 2.155 1.341 1.00 93.75 173 ILE A N 1
ATOM 1415 C CA . ILE A 1 173 ? -14.514 2.039 2.179 1.00 93.75 173 ILE A CA 1
ATOM 1416 C C . ILE A 1 173 ? -13.779 3.370 2.356 1.00 93.75 173 ILE A C 1
ATOM 1418 O O . ILE A 1 173 ? -12.587 3.380 2.627 1.00 93.75 173 ILE A O 1
ATOM 1422 N N . ARG A 1 174 ? -14.466 4.511 2.215 1.00 91.69 174 ARG A N 1
ATOM 1423 C CA . ARG A 1 174 ? -13.853 5.857 2.244 1.00 91.69 174 ARG A CA 1
ATOM 1424 C C . ARG A 1 174 ? -13.351 6.321 3.616 1.00 91.69 174 ARG A C 1
ATOM 1426 O O . ARG A 1 174 ? -12.609 7.302 3.686 1.00 91.69 174 ARG A O 1
ATOM 1433 N N . HIS A 1 175 ? -13.735 5.642 4.694 1.00 89.62 175 HIS A N 1
ATOM 1434 C CA . HIS A 1 175 ? -13.486 6.088 6.065 1.00 89.62 175 HIS A CA 1
ATOM 1435 C C . HIS A 1 175 ? -12.406 5.262 6.782 1.00 89.62 175 HIS A C 1
ATOM 1437 O O . HIS A 1 175 ? -12.197 4.082 6.489 1.00 89.62 175 HIS A O 1
ATOM 1443 N N . GLY A 1 176 ? -11.720 5.901 7.738 1.00 91.50 176 GLY A N 1
ATOM 1444 C CA . GLY A 1 176 ? -10.695 5.283 8.587 1.00 91.50 176 GLY A CA 1
ATOM 1445 C C . GLY A 1 176 ? -9.557 4.622 7.803 1.00 91.50 176 GLY A C 1
ATOM 1446 O O . GLY A 1 176 ? -9.235 5.022 6.682 1.00 91.50 176 GLY A O 1
ATOM 1447 N N . TRP A 1 177 ? -8.969 3.565 8.371 1.00 95.12 177 TRP A N 1
ATOM 1448 C CA . TRP A 1 177 ? -7.852 2.840 7.750 1.00 95.12 177 TRP A CA 1
ATOM 1449 C C . TRP A 1 177 ? -8.189 2.272 6.362 1.00 95.12 177 TRP A C 1
ATOM 1451 O O . TRP A 1 177 ? -7.304 2.211 5.509 1.00 95.12 177 TRP A O 1
ATOM 1461 N N . LYS A 1 178 ? -9.456 1.900 6.108 1.00 96.00 178 LYS A N 1
ATOM 1462 C CA . LYS A 1 178 ? -9.897 1.424 4.788 1.00 96.00 178 LYS A CA 1
ATOM 1463 C C . LYS A 1 178 ? -9.820 2.549 3.747 1.00 96.00 178 LYS A C 1
ATOM 1465 O O . LYS A 1 178 ? -9.350 2.322 2.635 1.00 96.00 178 LYS A O 1
ATOM 1470 N N . GLY A 1 179 ? -10.178 3.775 4.138 1.00 96.00 179 GLY A N 1
ATOM 1471 C CA . GLY A 1 179 ? -10.027 4.963 3.294 1.00 96.00 179 GLY A CA 1
ATOM 1472 C C . GLY A 1 179 ? -8.564 5.260 2.989 1.00 96.00 179 GLY A C 1
ATOM 1473 O O . GLY A 1 179 ? -8.222 5.638 1.873 1.00 96.00 179 GLY A O 1
ATOM 1474 N N . GLY A 1 180 ? -7.683 5.025 3.963 1.00 96.38 180 GLY A N 1
ATOM 1475 C CA . GLY A 1 180 ? -6.241 5.088 3.745 1.00 96.38 180 GLY A CA 1
ATOM 1476 C C . GLY A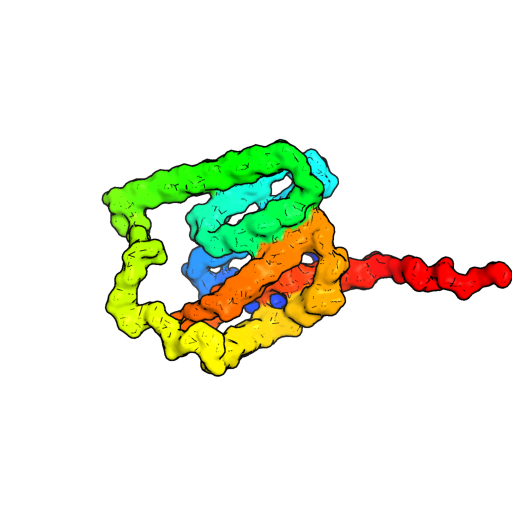 1 180 ? -5.751 4.089 2.697 1.00 96.38 180 GLY A C 1
ATOM 1477 O O . GLY A 1 180 ? -4.984 4.449 1.808 1.00 96.38 180 GLY A O 1
ATOM 1478 N N . LEU A 1 181 ? -6.250 2.852 2.751 1.00 96.62 181 LEU A N 1
ATOM 1479 C CA . LEU A 1 181 ? -5.925 1.823 1.766 1.00 96.62 181 LEU A CA 1
ATOM 1480 C C . LEU A 1 181 ? -6.421 2.197 0.359 1.00 96.62 181 LEU A C 1
ATOM 1482 O O . LEU A 1 181 ? -5.696 1.992 -0.611 1.00 96.62 181 LEU A O 1
ATOM 1486 N N . LEU A 1 182 ? -7.617 2.787 0.250 1.00 97.25 182 LEU A N 1
ATOM 1487 C CA . LEU A 1 182 ? -8.149 3.314 -1.011 1.00 97.25 182 LEU A CA 1
ATOM 1488 C C . LEU A 1 182 ? -7.231 4.395 -1.605 1.00 97.25 182 LEU A C 1
ATOM 1490 O O . LEU A 1 182 ? -6.949 4.369 -2.801 1.00 97.25 182 LEU A O 1
ATOM 1494 N N . VAL A 1 183 ? -6.725 5.315 -0.777 1.00 97.44 183 VAL A N 1
ATOM 1495 C CA . VAL A 1 183 ? -5.760 6.338 -1.215 1.00 97.44 183 VAL A CA 1
ATOM 1496 C C . VAL A 1 183 ? -4.455 5.702 -1.692 1.00 97.44 183 VAL A C 1
ATOM 1498 O O . VAL A 1 183 ? -3.959 6.069 -2.755 1.00 97.44 183 VAL A O 1
ATOM 1501 N N . THR A 1 184 ? -3.919 4.715 -0.967 1.00 97.56 184 THR A N 1
ATOM 1502 C CA . THR A 1 184 ? -2.728 3.977 -1.417 1.00 97.56 184 THR A CA 1
ATOM 1503 C C . THR A 1 184 ? -2.969 3.267 -2.743 1.00 97.56 184 THR A C 1
ATOM 1505 O O . THR A 1 184 ? -2.132 3.386 -3.629 1.00 97.56 184 THR A O 1
ATOM 1508 N N . ALA A 1 185 ? -4.105 2.587 -2.919 1.00 97.00 185 ALA A N 1
ATOM 1509 C CA . ALA A 1 185 ? -4.462 1.943 -4.183 1.00 97.00 185 ALA A CA 1
ATOM 1510 C C . ALA A 1 185 ? -4.516 2.949 -5.347 1.00 97.00 185 ALA A C 1
ATOM 1512 O O . ALA A 1 185 ? -4.015 2.660 -6.429 1.00 97.00 185 ALA A O 1
ATOM 1513 N N . GLY A 1 186 ? -5.063 4.148 -5.120 1.00 97.12 186 GLY A N 1
ATOM 1514 C CA . GLY A 1 186 ? -5.079 5.216 -6.122 1.00 97.12 186 GLY A CA 1
ATOM 1515 C C . GLY A 1 186 ? -3.679 5.713 -6.491 1.00 97.12 186 GLY A C 1
ATOM 1516 O O . GLY A 1 186 ? -3.363 5.845 -7.668 1.00 97.12 186 GLY A O 1
ATOM 1517 N N . ILE A 1 187 ? -2.813 5.947 -5.503 1.00 96.88 187 ILE A N 1
ATOM 1518 C CA . ILE A 1 187 ? -1.441 6.426 -5.740 1.00 96.88 187 ILE A CA 1
ATOM 1519 C C . ILE A 1 187 ? -0.606 5.382 -6.477 1.00 96.88 187 ILE A C 1
ATOM 1521 O O . ILE A 1 187 ? 0.106 5.719 -7.420 1.00 96.88 187 ILE A O 1
ATOM 1525 N N . THR A 1 188 ? -0.695 4.115 -6.070 1.00 94.69 188 THR A N 1
ATOM 1526 C CA . THR A 1 188 ? 0.044 3.033 -6.729 1.00 94.69 188 THR A CA 1
ATOM 1527 C C . THR A 1 188 ? -0.462 2.777 -8.138 1.00 94.69 188 THR A C 1
ATOM 1529 O O . THR A 1 188 ? 0.352 2.555 -9.033 1.00 94.69 188 THR A O 1
ATOM 1532 N N . PHE A 1 189 ? -1.771 2.903 -8.368 1.00 95.38 189 PHE A N 1
ATOM 1533 C CA . PHE A 1 189 ? -2.341 2.881 -9.709 1.00 95.38 189 PHE A CA 1
ATOM 1534 C C . PHE A 1 189 ? -1.796 4.019 -10.578 1.00 95.38 189 PHE A C 1
ATOM 1536 O O . PHE A 1 189 ? -1.254 3.753 -11.646 1.00 95.38 189 PHE A O 1
ATOM 1543 N N . LEU A 1 190 ? -1.869 5.271 -10.111 1.00 93.81 190 LEU A N 1
ATOM 1544 C CA . LEU A 1 190 ? -1.390 6.437 -10.864 1.00 93.81 190 LEU A CA 1
ATOM 1545 C C . LEU A 1 190 ? 0.097 6.339 -11.202 1.00 93.81 190 LEU A C 1
ATOM 1547 O O . LEU A 1 190 ? 0.488 6.627 -12.327 1.00 93.81 190 LEU A O 1
ATOM 1551 N N . TRP A 1 191 ? 0.918 5.891 -10.256 1.00 92.69 191 TRP A N 1
ATOM 1552 C CA . TRP A 1 191 ? 2.330 5.627 -10.516 1.00 92.69 191 TRP A CA 1
ATOM 1553 C C . TRP A 1 191 ? 2.528 4.570 -11.601 1.00 92.69 191 TRP A C 1
ATOM 1555 O O . TRP A 1 191 ? 3.338 4.775 -12.495 1.00 92.69 191 TRP A O 1
ATOM 1565 N N . SER A 1 192 ? 1.743 3.489 -11.590 1.00 91.00 192 SER A N 1
ATOM 1566 C CA . SER A 1 192 ? 1.839 2.457 -12.627 1.00 91.00 192 SER A CA 1
ATOM 1567 C C . SER A 1 192 ? 1.437 2.944 -14.025 1.00 91.00 192 SER A C 1
ATOM 1569 O O . SER A 1 192 ? 1.800 2.304 -15.002 1.00 91.00 192 SER A O 1
ATOM 1571 N N . LEU A 1 193 ? 0.723 4.076 -14.131 1.00 89.69 193 LEU A N 1
ATOM 1572 C CA . LEU A 1 193 ? 0.391 4.713 -15.413 1.00 89.69 193 LEU A CA 1
ATOM 1573 C C . LEU A 1 193 ? 1.536 5.548 -15.993 1.00 89.69 193 LEU A C 1
ATOM 1575 O O . LEU A 1 193 ? 1.534 5.826 -17.187 1.00 89.69 193 LEU A O 1
ATOM 1579 N N . VAL A 1 194 ? 2.462 6.005 -15.149 1.00 85.62 194 VAL A N 1
ATOM 1580 C CA . VAL A 1 194 ? 3.613 6.835 -15.547 1.00 85.62 194 VAL A CA 1
ATOM 1581 C C . VAL A 1 194 ? 4.936 6.081 -15.439 1.00 85.62 194 VAL A C 1
ATOM 1583 O O . VAL A 1 194 ? 5.987 6.635 -15.757 1.00 85.62 194 VAL A O 1
ATOM 1586 N N . TRP A 1 195 ? 4.894 4.834 -14.968 1.00 83.00 195 TRP A N 1
ATOM 1587 C CA . TRP A 1 195 ? 6.044 3.951 -14.919 1.00 83.00 195 TRP A CA 1
ATOM 1588 C C . TRP A 1 195 ? 6.398 3.474 -16.319 1.00 83.00 195 TRP A C 1
ATOM 1590 O O . TRP A 1 195 ? 5.523 3.011 -17.042 1.00 83.00 195 TRP A O 1
ATOM 1600 N N . CYS A 1 196 ? 7.685 3.514 -16.659 1.00 79.31 196 CYS A N 1
ATOM 1601 C CA . CYS A 1 196 ? 8.165 2.928 -17.895 1.00 79.31 196 CYS A CA 1
ATOM 1602 C C . CYS A 1 196 ? 8.941 1.622 -17.654 1.00 79.31 196 CYS A C 1
ATOM 1604 O O . CYS A 1 196 ? 10.044 1.673 -17.107 1.00 79.31 196 CYS A O 1
ATOM 1606 N N . PRO A 1 197 ? 8.410 0.474 -18.109 1.00 71.75 197 PRO A N 1
ATOM 1607 C CA . PRO A 1 197 ? 9.135 -0.792 -18.158 1.00 71.75 197 PRO A CA 1
ATOM 1608 C C . PRO A 1 197 ? 10.355 -0.714 -19.080 1.00 71.75 197 PRO A C 1
ATOM 1610 O O . PRO A 1 197 ? 10.217 -0.495 -20.286 1.00 71.75 197 PRO A O 1
ATOM 1613 N N . SER A 1 198 ? 11.548 -0.941 -18.539 1.00 70.94 198 SER A N 1
ATOM 1614 C CA . SER A 1 198 ? 12.772 -1.061 -19.336 1.00 70.94 198 SER A CA 1
ATOM 1615 C C . SER A 1 198 ? 12.904 -2.449 -19.969 1.00 70.94 198 SER A C 1
ATOM 1617 O O . SER A 1 198 ? 13.490 -2.576 -21.041 1.00 70.94 198 SER A O 1
ATOM 1619 N N . MET A 1 199 ? 12.311 -3.484 -19.362 1.00 68.12 199 MET A N 1
ATOM 1620 C CA . MET A 1 199 ? 12.361 -4.875 -19.833 1.00 68.12 199 MET A CA 1
ATOM 1621 C C . MET A 1 199 ? 11.021 -5.369 -20.407 1.00 68.12 199 MET A C 1
ATOM 1623 O O . MET A 1 199 ? 10.799 -6.574 -20.573 1.00 68.12 199 MET A O 1
ATOM 1627 N N . GLY A 1 200 ? 10.101 -4.453 -20.726 1.00 74.75 200 GLY A N 1
ATOM 1628 C CA . GLY A 1 200 ? 8.793 -4.791 -21.288 1.00 74.75 200 GLY A CA 1
ATOM 1629 C C . GLY A 1 200 ? 7.993 -5.706 -20.355 1.00 74.75 200 GLY A C 1
ATOM 1630 O O . GLY A 1 200 ? 7.797 -5.384 -19.190 1.00 74.75 200 GLY A O 1
ATOM 1631 N N . ALA A 1 201 ? 7.539 -6.861 -20.855 1.00 72.50 201 ALA A N 1
ATOM 1632 C CA . ALA A 1 201 ? 6.722 -7.815 -20.093 1.00 72.50 201 ALA A CA 1
ATOM 1633 C C . ALA A 1 201 ? 7.451 -8.480 -18.904 1.00 72.50 201 ALA A C 1
ATOM 1635 O O . ALA A 1 201 ? 6.792 -9.064 -18.039 1.00 72.50 201 ALA A O 1
ATOM 1636 N N . ALA A 1 202 ? 8.787 -8.419 -18.857 1.00 75.75 202 ALA A N 1
ATOM 1637 C CA . ALA A 1 202 ? 9.567 -8.998 -17.765 1.00 75.75 202 ALA A CA 1
ATOM 1638 C C . ALA A 1 202 ? 9.429 -8.208 -16.450 1.00 75.75 202 ALA A C 1
ATOM 1640 O O . ALA A 1 202 ? 9.488 -8.827 -15.394 1.00 75.75 202 ALA A O 1
ATOM 1641 N N . ASP A 1 203 ? 9.107 -6.910 -16.507 1.00 75.88 203 ASP A N 1
ATOM 1642 C CA . ASP A 1 203 ? 8.900 -6.026 -15.340 1.00 75.88 203 ASP A CA 1
ATOM 1643 C C . ASP A 1 203 ? 7.522 -6.212 -14.665 1.00 75.88 203 ASP A C 1
ATOM 1645 O O . ASP A 1 203 ? 6.965 -5.305 -14.036 1.00 75.88 203 ASP A O 1
ATOM 1649 N N . TRP A 1 204 ? 6.899 -7.381 -14.832 1.00 77.56 204 TRP A N 1
ATOM 1650 C CA . TRP A 1 204 ? 5.551 -7.658 -14.325 1.00 77.56 204 TRP A CA 1
ATOM 1651 C C . TRP A 1 204 ? 5.465 -7.576 -12.793 1.00 77.56 204 TRP A C 1
ATOM 1653 O O . TRP A 1 204 ? 4.386 -7.348 -12.238 1.00 77.56 204 TRP A O 1
ATOM 1663 N N . ASP A 1 205 ? 6.580 -7.790 -12.102 1.00 78.44 205 ASP A N 1
ATOM 1664 C CA . ASP A 1 205 ? 6.707 -7.775 -10.649 1.00 78.44 205 ASP A CA 1
ATOM 1665 C C . ASP A 1 205 ? 6.640 -6.355 -10.063 1.00 78.44 205 ASP A C 1
ATOM 1667 O O . ASP A 1 205 ? 6.213 -6.178 -8.924 1.00 78.44 205 ASP A O 1
ATOM 1671 N N . LEU A 1 206 ? 6.920 -5.314 -10.845 1.00 80.44 206 LEU A N 1
ATOM 1672 C CA . LEU A 1 206 ? 6.657 -3.927 -10.449 1.00 80.44 206 LEU A CA 1
ATOM 1673 C C . LEU A 1 206 ? 5.150 -3.628 -10.398 1.00 80.44 206 LEU A C 1
ATOM 1675 O O . LEU A 1 206 ? 4.678 -2.882 -9.535 1.00 80.44 206 LEU A O 1
ATOM 1679 N N . PHE A 1 207 ? 4.362 -4.287 -11.253 1.00 86.50 207 PHE A N 1
ATOM 1680 C CA . PHE A 1 207 ? 2.898 -4.182 -11.269 1.00 86.50 207 PHE A CA 1
ATOM 1681 C C . PHE A 1 207 ? 2.220 -5.027 -10.184 1.00 86.50 207 PHE A C 1
ATOM 1683 O O . PHE A 1 207 ? 1.037 -4.835 -9.893 1.00 86.50 207 PHE A O 1
ATOM 1690 N N . ALA A 1 208 ? 2.956 -5.907 -9.503 1.00 87.31 208 ALA A N 1
ATOM 1691 C CA . ALA A 1 208 ? 2.446 -6.576 -8.314 1.00 87.31 208 ALA A CA 1
ATOM 1692 C C . ALA A 1 208 ? 2.140 -5.583 -7.172 1.00 87.31 208 ALA A C 1
ATOM 1694 O O . ALA A 1 208 ? 1.255 -5.851 -6.354 1.00 87.31 208 ALA A O 1
ATOM 1695 N N . TRP A 1 209 ? 2.818 -4.431 -7.127 1.00 89.88 209 TRP A N 1
ATOM 1696 C CA . TRP A 1 209 ? 2.653 -3.416 -6.085 1.00 89.88 209 TRP A CA 1
ATOM 1697 C C . TRP A 1 209 ? 1.273 -2.755 -6.135 1.00 89.88 209 TRP A C 1
ATOM 1699 O O . TRP A 1 209 ? 0.525 -2.887 -5.160 1.00 89.88 209 TRP A O 1
ATOM 1709 N N . PRO A 1 210 ? 0.858 -2.110 -7.248 1.00 92.31 210 PRO A N 1
ATOM 1710 C CA . PRO A 1 210 ? -0.517 -1.644 -7.384 1.00 92.31 210 PRO A CA 1
ATOM 1711 C C . PRO A 1 210 ? -1.517 -2.794 -7.265 1.00 92.31 210 PRO A C 1
ATOM 1713 O O . PRO A 1 210 ? -2.556 -2.627 -6.625 1.00 92.31 210 PRO A O 1
ATOM 1716 N N . ALA A 1 211 ? -1.189 -3.983 -7.786 1.00 92.06 211 ALA A N 1
ATOM 1717 C CA . ALA A 1 211 ? -2.076 -5.133 -7.701 1.00 92.06 211 ALA A CA 1
ATOM 1718 C C . ALA A 1 211 ? -2.432 -5.536 -6.286 1.00 92.06 211 ALA A C 1
ATOM 1720 O O . ALA A 1 211 ? -3.609 -5.763 -6.009 1.00 92.06 211 ALA A O 1
ATOM 1721 N N . LEU A 1 212 ? -1.468 -5.559 -5.377 1.00 91.38 212 LEU A N 1
ATOM 1722 C CA . LEU A 1 212 ? -1.735 -5.873 -3.987 1.00 91.38 212 LEU A CA 1
ATOM 1723 C C . LEU A 1 212 ? -2.770 -4.917 -3.374 1.00 91.38 212 LEU A C 1
ATOM 1725 O O . LEU A 1 212 ? -3.763 -5.365 -2.799 1.00 91.38 212 LEU A O 1
ATOM 1729 N N . PHE A 1 213 ? -2.562 -3.606 -3.501 1.00 94.56 213 PHE A N 1
ATOM 1730 C CA . PHE A 1 213 ? -3.424 -2.623 -2.841 1.00 94.56 213 PHE A CA 1
ATOM 1731 C C . PHE A 1 213 ? -4.793 -2.499 -3.506 1.00 94.56 213 PHE A C 1
ATOM 1733 O O . PHE A 1 213 ? -5.795 -2.398 -2.801 1.00 94.56 213 PHE A O 1
ATOM 1740 N N . ILE A 1 214 ? -4.860 -2.560 -4.837 1.00 95.81 214 ILE A N 1
ATOM 1741 C CA . ILE A 1 214 ? -6.119 -2.477 -5.587 1.00 95.81 214 ILE A CA 1
ATOM 1742 C C . ILE A 1 214 ? -6.981 -3.717 -5.337 1.00 95.81 214 ILE A C 1
ATOM 1744 O O . ILE A 1 214 ? -8.167 -3.580 -5.042 1.00 95.81 214 ILE A O 1
ATOM 1748 N N . ASN A 1 215 ? -6.404 -4.922 -5.387 1.00 95.00 215 ASN A N 1
ATOM 1749 C CA . ASN A 1 215 ? -7.142 -6.159 -5.109 1.00 95.00 215 ASN A CA 1
ATOM 1750 C C . ASN A 1 215 ? -7.597 -6.236 -3.647 1.00 95.00 215 ASN A C 1
ATOM 1752 O O . ASN A 1 215 ? -8.746 -6.599 -3.386 1.00 95.00 215 ASN A O 1
ATOM 1756 N N . LEU A 1 216 ? -6.755 -5.816 -2.698 1.00 94.69 216 LEU A N 1
ATOM 1757 C CA . LEU A 1 216 ? -7.138 -5.761 -1.289 1.00 94.69 216 LEU A CA 1
ATOM 1758 C C . LEU A 1 216 ? -8.261 -4.745 -1.036 1.00 94.69 216 LEU A C 1
ATOM 1760 O O . LEU A 1 216 ? -9.245 -5.075 -0.373 1.00 94.69 216 LEU A O 1
ATOM 1764 N N . ALA A 1 217 ? -8.142 -3.528 -1.574 1.00 96.44 217 ALA A N 1
ATOM 1765 C CA . ALA A 1 217 ? -9.157 -2.489 -1.427 1.00 96.44 217 ALA A CA 1
ATOM 1766 C C . ALA A 1 217 ? -10.476 -2.892 -2.103 1.00 96.44 217 ALA A C 1
ATOM 1768 O O . ALA A 1 217 ? -11.533 -2.795 -1.482 1.00 96.44 217 ALA A O 1
ATOM 1769 N N . GLY A 1 218 ? -10.423 -3.406 -3.335 1.00 95.75 218 GLY A N 1
ATOM 1770 C CA . GLY A 1 218 ? -11.598 -3.874 -4.072 1.00 95.75 218 GLY A CA 1
ATOM 1771 C C . GLY A 1 218 ? -12.301 -5.035 -3.367 1.00 95.75 218 GLY A C 1
ATOM 1772 O O . GLY A 1 218 ? -13.520 -5.013 -3.195 1.00 95.75 218 GLY A O 1
ATOM 1773 N N . GLY A 1 219 ? -11.541 -6.013 -2.866 1.00 95.00 219 GLY A N 1
ATOM 1774 C CA . GLY A 1 219 ? -12.089 -7.121 -2.087 1.00 95.00 219 GLY A CA 1
ATOM 1775 C C . GLY A 1 219 ? -12.785 -6.654 -0.804 1.00 95.00 219 GLY A C 1
ATOM 1776 O O . GLY A 1 219 ? -13.887 -7.111 -0.504 1.00 95.00 219 GLY A O 1
ATOM 1777 N N . LEU A 1 220 ? -12.178 -5.725 -0.057 1.00 95.56 220 LEU A N 1
ATOM 1778 C CA . LEU A 1 220 ? -12.790 -5.146 1.145 1.00 95.56 220 LEU A CA 1
ATOM 1779 C C . LEU A 1 220 ? -14.063 -4.358 0.823 1.00 95.56 220 LEU A C 1
ATOM 1781 O O . LEU A 1 220 ? -15.047 -4.475 1.550 1.00 95.56 220 LEU A O 1
ATOM 1785 N N . ALA A 1 221 ? -14.055 -3.589 -0.266 1.00 95.31 221 ALA A N 1
ATOM 1786 C CA . ALA A 1 221 ? -15.206 -2.817 -0.715 1.00 95.31 221 ALA A CA 1
ATOM 1787 C C . ALA A 1 221 ? -16.411 -3.703 -1.054 1.00 95.31 221 ALA A C 1
ATOM 1789 O O . ALA A 1 221 ? -17.538 -3.394 -0.667 1.00 95.31 221 ALA A O 1
ATOM 1790 N N . TRP A 1 222 ? -16.165 -4.838 -1.712 1.00 94.69 222 TRP A N 1
ATOM 1791 C CA . TRP A 1 222 ? -17.197 -5.836 -1.978 1.00 94.69 222 TRP A CA 1
ATOM 1792 C C . TRP A 1 222 ? -17.774 -6.445 -0.698 1.00 94.69 222 TRP A C 1
ATOM 1794 O O . TRP A 1 222 ? -18.992 -6.526 -0.554 1.00 94.69 222 TRP A O 1
ATOM 1804 N N . VAL A 1 223 ? -16.912 -6.852 0.242 1.00 93.44 223 VAL A N 1
ATOM 1805 C CA . VAL A 1 223 ? -17.371 -7.458 1.501 1.00 93.44 223 VAL A CA 1
ATOM 1806 C C . VAL A 1 223 ? -18.267 -6.492 2.266 1.00 93.44 223 VAL A C 1
ATOM 1808 O O . VAL A 1 223 ? -19.345 -6.902 2.689 1.00 93.44 223 VAL A O 1
ATOM 1811 N N . GLU A 1 224 ? -17.885 -5.216 2.359 1.00 90.00 224 GLU A N 1
ATOM 1812 C CA . GLU A 1 224 ? -18.690 -4.199 3.045 1.00 90.00 224 GLU A CA 1
ATOM 1813 C C . GLU A 1 224 ? -20.107 -4.101 2.465 1.00 90.00 224 GLU A C 1
ATOM 1815 O O . GLU A 1 224 ? -21.084 -4.031 3.207 1.00 90.00 224 GLU A O 1
ATOM 1820 N N . LYS A 1 225 ? -20.219 -4.158 1.131 1.00 88.56 225 LYS A N 1
ATOM 1821 C CA . LYS A 1 225 ? -21.500 -4.155 0.417 1.00 88.56 225 LYS A CA 1
ATOM 1822 C C . LYS A 1 225 ? -22.352 -5.381 0.745 1.00 88.56 225 LYS A C 1
ATOM 1824 O O . LYS A 1 225 ? -23.567 -5.271 0.773 1.00 88.56 225 LYS A O 1
ATOM 1829 N N . THR A 1 226 ? -21.745 -6.545 0.962 1.00 85.12 226 THR A N 1
ATOM 1830 C CA . THR A 1 226 ? -22.490 -7.775 1.289 1.00 85.12 226 THR A CA 1
ATOM 1831 C C . THR A 1 226 ? -22.880 -7.894 2.760 1.00 85.12 226 THR A C 1
ATOM 1833 O O . THR A 1 226 ? -23.742 -8.702 3.087 1.00 85.12 226 THR A O 1
ATOM 1836 N N . THR A 1 227 ? -22.238 -7.131 3.649 1.00 82.69 227 THR A N 1
ATOM 1837 C CA . THR A 1 227 ? -22.467 -7.211 5.099 1.00 82.69 227 THR A CA 1
ATOM 1838 C C . THR A 1 227 ? -23.304 -6.068 5.660 1.00 82.69 227 THR A C 1
ATOM 1840 O O . THR A 1 227 ? -23.807 -6.202 6.771 1.00 82.69 227 THR A O 1
ATOM 1843 N N . ALA A 1 228 ? -23.440 -4.951 4.943 1.00 72.62 228 ALA A N 1
ATOM 1844 C CA . ALA A 1 228 ? -24.374 -3.896 5.319 1.00 72.62 228 ALA A CA 1
ATOM 1845 C C . ALA A 1 228 ? -25.811 -4.372 5.022 1.00 72.62 228 ALA A C 1
ATOM 1847 O O . ALA A 1 228 ? -26.090 -4.685 3.865 1.00 72.62 228 ALA A O 1
ATOM 1848 N N . PRO A 1 229 ? -26.713 -4.463 6.020 1.00 57.28 229 PRO A N 1
ATOM 1849 C CA . PRO A 1 229 ? -28.132 -4.667 5.756 1.00 57.28 229 PRO A CA 1
ATOM 1850 C C . PRO A 1 229 ? -28.643 -3.504 4.903 1.00 57.28 229 PRO A C 1
ATOM 1852 O O . PRO A 1 229 ? -28.271 -2.357 5.156 1.00 57.28 229 PRO A O 1
ATOM 1855 N N . ASP A 1 230 ? -29.477 -3.789 3.906 1.00 53.56 230 ASP A N 1
ATOM 1856 C CA . ASP A 1 230 ? -30.165 -2.767 3.118 1.00 53.56 230 ASP A CA 1
ATOM 1857 C C . ASP A 1 230 ? -31.138 -1.987 4.029 1.00 53.56 230 ASP A C 1
ATOM 1859 O O . ASP A 1 230 ? -32.326 -2.289 4.104 1.00 53.56 230 ASP A O 1
ATOM 1863 N N . GLU A 1 231 ? -30.646 -0.976 4.750 1.00 51.22 231 GLU A N 1
ATOM 1864 C CA . GLU A 1 231 ? -31.477 -0.036 5.525 1.00 51.22 231 GLU A CA 1
ATOM 1865 C C . GLU A 1 231 ? -32.298 0.912 4.619 1.00 51.22 231 GLU A C 1
ATOM 1867 O O . GLU A 1 231 ? -33.064 1.737 5.105 1.00 51.22 231 GLU A O 1
ATOM 1872 N N . GLU A 1 232 ? -32.206 0.787 3.291 1.00 50.19 232 GLU A N 1
ATOM 1873 C CA . GLU A 1 232 ? -32.840 1.705 2.332 1.00 50.19 232 GLU A CA 1
ATOM 1874 C C . GLU A 1 232 ? -34.259 1.308 1.871 1.00 50.19 232 GLU A C 1
ATOM 1876 O O . GLU A 1 232 ? -34.791 1.928 0.952 1.00 50.19 232 GLU A O 1
ATOM 1881 N N . HIS A 1 233 ? -34.927 0.320 2.483 1.00 51.28 233 HIS A N 1
ATOM 1882 C CA . HIS A 1 233 ? -36.300 -0.072 2.088 1.00 51.28 233 HIS A CA 1
ATOM 1883 C C . HIS A 1 233 ? -37.391 0.094 3.161 1.00 51.28 233 HIS A C 1
ATOM 1885 O O . HIS A 1 233 ? -38.507 -0.379 2.964 1.00 51.28 233 HIS A O 1
ATOM 1891 N N . SER A 1 234 ? -37.143 0.832 4.250 1.00 48.44 234 SER A N 1
ATOM 1892 C CA . SER A 1 234 ? -38.174 1.122 5.269 1.00 48.44 234 SER A CA 1
ATOM 1893 C C . SER A 1 234 ? -38.654 2.578 5.334 1.00 48.44 234 SER A C 1
ATOM 1895 O O . SER A 1 234 ? -39.168 3.004 6.365 1.00 48.44 234 SER A O 1
ATOM 1897 N N . THR A 1 235 ? -38.541 3.355 4.255 1.00 54.97 235 THR A N 1
ATOM 1898 C CA . THR A 1 235 ? -39.237 4.649 4.138 1.00 54.97 235 THR A CA 1
ATOM 1899 C C . THR A 1 235 ? -40.220 4.604 2.976 1.00 54.97 235 THR A C 1
ATOM 1901 O O . THR A 1 235 ? -39.866 4.966 1.856 1.00 54.97 235 THR A O 1
ATOM 1904 N N . GLY A 1 236 ? -41.452 4.149 3.222 1.00 53.50 236 GLY A N 1
ATOM 1905 C CA . GLY A 1 236 ? -42.506 4.295 2.214 1.00 53.50 236 GLY A CA 1
ATOM 1906 C C . GLY A 1 236 ? -43.734 3.394 2.319 1.00 53.50 236 GLY A C 1
ATOM 1907 O O . GLY A 1 236 ? -44.156 2.880 1.293 1.00 53.50 236 GLY A O 1
ATOM 1908 N N . ALA A 1 237 ? -44.308 3.190 3.505 1.00 50.44 237 ALA A N 1
ATOM 1909 C CA . ALA A 1 237 ? -45.719 2.814 3.689 1.00 50.44 237 ALA A CA 1
ATOM 1910 C C . ALA A 1 237 ? -46.036 2.934 5.189 1.00 50.44 237 ALA A C 1
ATOM 1912 O O . ALA A 1 237 ? -45.361 2.301 5.990 1.00 50.44 237 ALA A O 1
ATOM 1913 N N . GLY A 1 238 ? -46.990 3.713 5.673 1.00 48.03 238 GLY A N 1
ATOM 1914 C CA . GLY A 1 238 ? -47.952 4.608 5.055 1.00 48.03 238 GLY A CA 1
ATOM 1915 C C . GLY A 1 238 ? -48.668 5.344 6.191 1.00 48.03 238 GLY A C 1
ATOM 1916 O O . GLY A 1 238 ? -48.842 4.767 7.267 1.00 48.03 238 GLY A O 1
ATOM 1917 N N . ASP A 1 239 ? -49.030 6.596 5.931 1.00 49.38 239 ASP A N 1
ATOM 1918 C CA . ASP A 1 239 ? -50.124 7.294 6.611 1.00 49.38 239 ASP A CA 1
ATOM 1919 C C . ASP A 1 239 ? -51.369 7.207 5.716 1.00 49.38 239 ASP A C 1
ATOM 1921 O O . ASP A 1 239 ? -51.196 7.277 4.472 1.00 49.38 239 ASP A O 1
#

Foldseek 3Di:
DQVVLLVLVDPDVQLVVLLVQFCLCVCVVDDPDLVVQLNSLLSNLLSVQVVCVVVVHQSLVSLLSLLVSCLSDVVSVLLVQLSVQQNDPDDPRNVVSNVVSVVVSVVVVVVCVVVCVVVVNDPPCVVPDPPPPPLPDQPDDQPDPLLVVLLVVLCCNRVVQLQVLCVVQVVLQCHHSLVSLNSSLVSLSVVSSRDGDSPRPVCSNSSSRSSNSSSSSSSVRVVSVVPDDPPPPPPDDDD

pLDDT: mean 81.27, std 16.59, range [34.5, 97.56]

Secondary structure (DSSP, 8-state):
-HHHHHHHH---HHHHHHHHHSGGGGGGTS--STTHHHHHHHHHHHHHHHHHHHTT--SHHHHHHHHHHHHH-GGGGGGHHHHHHHT-S--HHHHHHHHHHHHHHHHHHHHHHHHHHHTTSS-THHHH-----TT-S-SS-TTSHHHHHHHHHHHHHHSTTHHHHHHHHGGGG-SHHHHHHHHHHHHHHHHHHH---SSGGGGGGTTHHHHHHHHHHHHHHHHHHHHS--GGGSS----

Radius of gyration: 19.87 Å; chains: 1; bounding box: 82×35×49 Å

Sequence (239 aa):
VFAWGLFRITRSPWVWGVCLLSKGVLVFVGHVENYAWPYALSIWCFALLKKSLEEGRPLLPVWLLAGVSTLFHPMVLMIWPGLFWGARPWNRRWLSEALLALTVTILIFDFFLVIGNVFGFFRLSWIVSLSDSEGTLCPYGIFSWEHLELILGFHLWTLPIGLPLLLLFGHRIRHGWKGGLLVTAGITFLWSLVWCPSMGAADWDLFAWPALFINLAGGLAWVEKTTAPDEEHSTGAGD